Protein AF-A0A4V1ZBP7-F1 (afdb_monomer_lite)

Secondary structure (DSSP, 8-state):
--PPP------------------------PPP----GGGGGGG-BTTB-TTT-BHHHHHHTT---EEEEGGGGT-HHHHHHHHHHTT---TT---SEEEEEETTEEEEESSTT--BEEEEEE-TT--EEETTEEE-TTTSBHHHHHHH-TT-EEEE-TT-SEEEEE-SSSEEEEEE--TTS-SSS--HHHHHTSBP-EEEEE-STTTS--EE-GGGEEEEPPTT--TT----EEEEEEE----HHHHHTT---EEEEEEEEEEEE-TTS-EEEEEEE-TTS-EEEE-PPP-

Organism: NCBI:txid2492395

Radius of gyration: 26.28 Å; chains: 1; bounding box: 56×79×76 Å

pLDDT: mean 75.71, std 18.94, range [28.73, 97.38]

Structure (mmCIF, N/CA/C/O backbone):
data_AF-A0A4V1ZBP7-F1
#
_entry.id   AF-A0A4V1ZBP7-F1
#
loop_
_atom_site.group_PDB
_atom_site.id
_atom_site.type_symbol
_atom_site.label_atom_id
_atom_site.label_alt_id
_atom_site.label_comp_id
_atom_site.label_asym_id
_atom_site.label_entity_id
_atom_site.label_seq_id
_atom_site.pdbx_PDB_ins_code
_atom_site.Cartn_x
_atom_site.Cartn_y
_atom_site.Cartn_z
_atom_site.occupancy
_atom_site.B_iso_or_equiv
_atom_site.auth_seq_id
_atom_site.auth_comp_id
_atom_site.auth_asym_id
_atom_site.auth_atom_id
_atom_site.pdbx_PDB_model_num
ATOM 1 N N . MET A 1 1 ? 36.957 65.269 -46.804 1.00 43.03 1 MET A N 1
ATOM 2 C CA . MET A 1 1 ? 36.200 64.526 -45.775 1.00 43.03 1 MET A CA 1
ATOM 3 C C . MET A 1 1 ? 35.585 63.287 -46.426 1.00 43.03 1 MET A C 1
ATOM 5 O O . MET A 1 1 ? 34.600 63.399 -47.139 1.00 43.03 1 MET A O 1
ATOM 9 N N . LYS A 1 2 ? 36.243 62.128 -46.302 1.00 36.34 2 LYS A N 1
ATOM 10 C CA . LYS A 1 2 ? 35.753 60.819 -46.769 1.00 36.34 2 LYS A CA 1
ATOM 11 C C . LYS A 1 2 ? 36.227 59.783 -45.753 1.00 36.34 2 LYS A C 1
ATOM 13 O O . LYS A 1 2 ? 37.402 59.435 -45.733 1.00 36.34 2 LYS A O 1
ATOM 18 N N . ILE A 1 3 ? 35.322 59.372 -44.874 1.00 39.41 3 ILE A N 1
ATOM 19 C CA . ILE A 1 3 ? 35.550 58.327 -43.875 1.00 39.41 3 ILE A CA 1
ATOM 20 C C . ILE A 1 3 ? 35.297 56.993 -44.584 1.00 39.41 3 ILE A C 1
ATOM 22 O O . ILE A 1 3 ? 34.210 56.773 -45.113 1.00 39.41 3 ILE A O 1
ATOM 26 N N . ARG A 1 4 ? 36.314 56.129 -44.656 1.00 33.91 4 ARG A N 1
ATOM 27 C CA . ARG A 1 4 ? 36.158 54.727 -45.071 1.00 33.91 4 ARG A CA 1
ATOM 28 C C . ARG A 1 4 ? 35.834 53.891 -43.825 1.00 33.91 4 ARG A C 1
ATOM 30 O O . ARG A 1 4 ? 36.530 54.067 -42.827 1.00 33.91 4 ARG A O 1
ATOM 37 N N . PRO A 1 5 ? 34.848 52.980 -43.858 1.00 43.06 5 PRO A N 1
ATOM 38 C CA . PRO A 1 5 ? 34.630 52.053 -42.760 1.00 43.06 5 PRO A CA 1
ATOM 39 C C . PRO A 1 5 ? 35.675 50.933 -42.830 1.00 43.06 5 PRO A C 1
ATOM 41 O O . PRO A 1 5 ? 35.841 50.283 -43.863 1.00 43.06 5 PRO A O 1
ATOM 44 N N . GLN A 1 6 ? 36.395 50.718 -41.731 1.00 37.66 6 GLN A N 1
ATOM 45 C CA . GLN A 1 6 ? 37.174 49.503 -41.517 1.00 37.66 6 GLN A CA 1
ATOM 46 C C . GLN A 1 6 ? 36.191 48.370 -41.212 1.00 37.66 6 GLN A C 1
ATOM 48 O O . GLN A 1 6 ? 35.524 48.375 -40.181 1.00 37.66 6 GLN A O 1
ATOM 53 N N . ILE A 1 7 ? 36.076 47.417 -42.136 1.00 42.94 7 ILE A N 1
ATOM 54 C CA . ILE A 1 7 ? 35.360 46.166 -41.903 1.00 42.94 7 ILE A CA 1
ATOM 55 C C . ILE A 1 7 ? 36.248 45.311 -40.998 1.00 42.94 7 ILE A C 1
ATOM 57 O O . ILE A 1 7 ? 37.298 44.816 -41.405 1.00 42.94 7 ILE A O 1
ATOM 61 N N . LEU A 1 8 ? 35.815 45.192 -39.748 1.00 37.34 8 LEU A N 1
ATOM 62 C CA . LEU A 1 8 ? 36.369 44.321 -38.726 1.00 37.34 8 LEU A CA 1
ATOM 63 C C . LEU A 1 8 ? 35.981 42.872 -39.077 1.00 37.34 8 LEU A C 1
ATOM 65 O O . LEU A 1 8 ? 34.900 42.411 -38.720 1.00 37.34 8 LEU A O 1
ATOM 69 N N . ILE A 1 9 ? 36.831 42.148 -39.808 1.00 38.50 9 ILE A N 1
ATOM 70 C CA . ILE A 1 9 ? 36.688 40.691 -39.945 1.00 38.50 9 ILE A CA 1
ATOM 71 C C . ILE A 1 9 ? 37.361 40.069 -38.722 1.00 38.50 9 ILE A C 1
ATOM 73 O O . ILE A 1 9 ? 38.513 39.647 -38.764 1.00 38.50 9 ILE A O 1
ATOM 77 N N . LEU A 1 10 ? 36.644 40.068 -37.598 1.00 35.78 10 LEU A N 1
ATOM 78 C CA . LEU A 1 10 ? 36.980 39.213 -36.469 1.00 35.78 10 LEU A CA 1
ATOM 79 C C . LEU A 1 10 ? 36.493 37.812 -36.841 1.00 35.78 10 LEU A C 1
ATOM 81 O O . LEU A 1 10 ? 35.315 37.483 -36.707 1.00 35.78 10 LEU A O 1
ATOM 85 N N . SER A 1 11 ? 37.394 37.010 -37.398 1.00 40.09 11 SER A N 1
ATOM 86 C CA . SER A 1 11 ? 37.191 35.588 -37.642 1.00 40.09 11 SER A CA 1
ATOM 87 C C . SER A 1 11 ? 36.974 34.879 -36.306 1.00 40.09 11 SER A C 1
ATOM 89 O O . SER A 1 11 ? 37.913 34.421 -35.657 1.00 40.09 11 SER A O 1
ATOM 91 N N . LEU A 1 12 ? 35.709 34.825 -35.888 1.00 39.06 12 LEU A N 1
ATOM 92 C CA . LEU A 1 12 ? 35.223 33.978 -34.814 1.00 39.06 12 LEU A CA 1
ATOM 93 C C . LEU A 1 12 ? 35.302 32.533 -35.319 1.00 39.06 12 LEU A C 1
ATOM 95 O O . LEU A 1 12 ? 34.350 31.993 -35.878 1.00 39.06 12 LEU A O 1
ATOM 99 N N . PHE A 1 13 ? 36.475 31.919 -35.165 1.00 39.97 13 PHE A N 1
ATOM 100 C CA . PHE A 1 13 ? 36.605 30.469 -35.175 1.00 39.97 13 PHE A CA 1
ATOM 101 C C . PHE A 1 13 ? 35.770 29.949 -34.004 1.00 39.97 13 PHE A C 1
ATOM 103 O O . PHE A 1 13 ? 36.240 29.844 -32.873 1.00 39.97 13 PHE A O 1
ATOM 110 N N . ILE A 1 14 ? 34.499 29.649 -34.273 1.00 43.97 14 ILE A N 1
ATOM 111 C CA . ILE A 1 14 ? 33.726 28.745 -33.436 1.00 43.97 14 ILE A CA 1
ATOM 112 C C . ILE A 1 14 ? 34.415 27.397 -33.608 1.00 43.97 14 ILE A C 1
ATOM 114 O O . ILE A 1 14 ? 34.150 26.645 -34.545 1.00 43.97 14 ILE A O 1
ATOM 118 N N . VAL A 1 15 ? 35.358 27.121 -32.712 1.00 38.91 15 VAL A N 1
ATOM 119 C CA . VAL A 1 15 ? 35.776 25.765 -32.400 1.00 38.91 15 VAL A CA 1
ATOM 120 C C . VAL A 1 15 ? 34.520 25.096 -31.847 1.00 38.91 15 VAL A C 1
ATOM 122 O O . VAL A 1 15 ? 34.256 25.107 -30.650 1.00 38.91 15 VAL A O 1
ATOM 125 N N . LEU A 1 16 ? 33.705 24.545 -32.750 1.00 37.56 16 LEU A N 1
ATOM 126 C CA . LEU A 1 16 ? 32.834 23.413 -32.471 1.00 37.56 16 LEU A CA 1
ATOM 127 C C . LEU A 1 16 ? 33.779 22.247 -32.170 1.00 37.56 16 LEU A C 1
ATOM 129 O O . LEU A 1 16 ? 33.960 21.336 -32.974 1.00 37.56 16 LEU A O 1
ATOM 133 N N . SER A 1 17 ? 34.452 22.317 -31.019 1.00 37.19 17 SER A N 1
ATOM 134 C CA . SER A 1 17 ? 35.010 21.143 -30.388 1.00 37.19 17 SER A CA 1
ATOM 135 C C . SER A 1 17 ? 33.806 20.267 -30.113 1.00 37.19 17 SER A C 1
ATOM 137 O O . SER A 1 17 ? 32.991 20.512 -29.228 1.00 37.19 17 SER A O 1
ATOM 139 N N . SER A 1 18 ? 33.667 19.272 -30.976 1.00 37.16 18 SER A N 1
ATOM 140 C CA . SER A 1 18 ? 32.956 18.043 -30.722 1.00 37.16 18 SER A CA 1
ATOM 141 C C . SER A 1 18 ? 33.268 17.598 -29.295 1.00 37.16 18 SER A C 1
ATOM 143 O O . SER A 1 18 ? 34.275 16.931 -29.052 1.00 37.16 18 SER A O 1
ATOM 145 N N . LEU A 1 19 ? 32.409 17.980 -28.350 1.00 38.16 19 LEU A N 1
ATOM 146 C CA . LEU A 1 19 ? 32.237 17.281 -27.091 1.00 38.16 19 LEU A CA 1
ATOM 147 C C . LEU A 1 19 ? 31.702 15.909 -27.485 1.00 38.16 19 LEU A C 1
ATOM 149 O O . LEU A 1 19 ? 30.499 15.660 -27.486 1.00 38.16 19 LEU A O 1
ATOM 153 N N . LYS A 1 20 ? 32.614 15.026 -27.905 1.00 38.56 20 LYS A N 1
ATOM 154 C CA . LYS A 1 20 ? 32.395 13.595 -27.798 1.00 38.56 20 LYS A CA 1
ATOM 155 C C . LYS A 1 20 ? 32.188 13.378 -26.312 1.00 38.56 20 LYS A C 1
ATOM 157 O O . LYS A 1 20 ? 33.143 13.392 -25.544 1.00 38.56 20 LYS A O 1
ATOM 162 N N . THR A 1 21 ? 30.926 13.302 -25.912 1.00 43.44 21 THR A N 1
ATOM 163 C CA . THR A 1 21 ? 30.532 12.771 -24.619 1.00 43.44 21 THR A CA 1
ATOM 164 C C . THR A 1 21 ? 31.075 11.354 -24.636 1.00 43.44 21 THR A C 1
ATOM 166 O O . THR A 1 21 ? 30.545 10.484 -25.325 1.00 43.44 21 THR A O 1
ATOM 169 N N . GLU A 1 22 ? 32.243 11.164 -24.032 1.00 43.88 22 GLU A N 1
ATOM 170 C CA . GLU A 1 22 ? 32.806 9.844 -23.828 1.00 43.88 22 GLU A CA 1
ATOM 171 C C . GLU A 1 22 ? 31.774 9.127 -22.967 1.00 43.88 22 GLU A C 1
ATOM 173 O O . GLU A 1 22 ? 31.530 9.520 -21.826 1.00 43.88 22 GLU A O 1
ATOM 178 N N . ALA A 1 23 ? 31.023 8.216 -23.590 1.00 47.91 23 ALA A N 1
ATOM 179 C CA . ALA A 1 23 ? 29.908 7.570 -22.933 1.00 47.91 23 ALA A CA 1
ATOM 180 C C . ALA A 1 23 ? 30.466 6.872 -21.695 1.00 47.91 23 ALA A C 1
ATOM 182 O O . ALA A 1 23 ? 31.331 5.998 -21.801 1.00 47.91 23 ALA A O 1
ATOM 183 N N . GLN A 1 24 ? 30.048 7.350 -20.525 1.00 55.16 24 GLN A N 1
ATOM 184 C CA . GLN A 1 24 ? 30.535 6.846 -19.259 1.00 55.16 24 GLN A CA 1
ATOM 185 C C . GLN A 1 24 ? 30.142 5.374 -19.181 1.00 55.16 24 GLN A C 1
ATOM 187 O O . GLN A 1 24 ? 28.963 5.045 -19.118 1.00 55.16 24 GLN A O 1
ATOM 192 N N . ARG A 1 25 ? 31.132 4.485 -19.254 1.00 53.81 25 ARG A N 1
ATOM 193 C CA . ARG A 1 25 ? 30.891 3.046 -19.192 1.00 53.81 25 ARG A CA 1
ATOM 194 C C . ARG A 1 25 ? 30.612 2.652 -17.752 1.00 53.81 25 ARG A C 1
ATOM 196 O O . ARG A 1 25 ? 31.459 2.855 -16.880 1.00 53.81 25 ARG A O 1
ATOM 203 N N . PHE A 1 26 ? 29.447 2.066 -17.507 1.00 57.97 26 PHE A N 1
ATOM 204 C CA . PHE A 1 26 ? 29.082 1.537 -16.197 1.00 57.97 26 PHE A CA 1
ATOM 205 C C . PHE A 1 26 ? 29.383 0.033 -16.164 1.00 57.97 26 PHE A C 1
ATOM 207 O O . PHE A 1 26 ? 28.719 -0.730 -16.868 1.00 57.97 26 PHE A O 1
ATOM 214 N N . PRO A 1 27 ? 30.372 -0.442 -15.380 1.00 56.34 27 PRO A N 1
ATOM 215 C CA . PRO A 1 27 ? 30.616 -1.874 -15.256 1.00 56.34 27 PRO A CA 1
ATOM 216 C C . PRO A 1 27 ? 29.390 -2.551 -14.624 1.00 56.34 27 PRO A C 1
ATOM 218 O O . PRO A 1 27 ? 29.100 -2.364 -13.443 1.00 56.34 27 PRO A O 1
ATOM 221 N N . PHE A 1 28 ? 28.665 -3.329 -15.430 1.00 53.97 28 PHE A N 1
ATOM 222 C CA . PHE A 1 28 ? 27.432 -4.011 -15.044 1.00 53.97 28 PHE A CA 1
ATOM 223 C C . PHE A 1 28 ? 27.702 -5.460 -14.627 1.00 53.97 28 PHE A C 1
ATOM 225 O O . PHE A 1 28 ? 28.391 -6.209 -15.323 1.00 53.97 28 PHE A O 1
ATOM 232 N N . LYS A 1 29 ? 27.110 -5.874 -13.504 1.00 59.19 29 LYS A N 1
ATOM 233 C CA . LYS A 1 29 ? 26.911 -7.284 -13.157 1.00 59.19 29 LYS A CA 1
ATOM 234 C C . LYS A 1 29 ? 25.449 -7.460 -12.745 1.00 59.19 29 LYS A C 1
ATOM 236 O O . LYS A 1 29 ? 25.062 -6.847 -11.749 1.00 59.19 29 LYS A O 1
ATOM 241 N N . PRO A 1 30 ? 24.650 -8.255 -13.476 1.00 50.88 30 PRO A N 1
ATOM 242 C CA . PRO A 1 30 ? 23.274 -8.519 -13.084 1.00 50.88 30 PRO A CA 1
ATOM 243 C C . PRO A 1 30 ? 23.271 -9.182 -11.705 1.00 50.88 30 PRO A C 1
ATOM 245 O O . PRO A 1 30 ? 24.042 -10.109 -11.452 1.00 50.88 30 PRO A O 1
ATOM 248 N N . LYS A 1 31 ? 22.440 -8.669 -10.796 1.00 54.81 31 LYS A N 1
ATOM 249 C CA . LYS A 1 31 ? 22.128 -9.356 -9.545 1.00 54.81 31 LYS A CA 1
ATOM 250 C C . LYS A 1 31 ? 20.853 -10.159 -9.753 1.00 54.81 31 LYS A C 1
ATOM 252 O O . LYS A 1 31 ? 19.808 -9.573 -10.022 1.00 54.81 31 LYS A O 1
ATOM 257 N N . ASP A 1 32 ? 20.941 -11.469 -9.569 1.00 47.66 32 ASP A N 1
ATOM 258 C CA . ASP A 1 32 ? 19.761 -12.316 -9.459 1.00 47.66 32 ASP A CA 1
ATOM 259 C C . ASP A 1 32 ? 19.195 -12.223 -8.035 1.00 47.66 32 ASP A C 1
ATOM 261 O O . ASP A 1 32 ? 19.893 -12.458 -7.050 1.00 47.66 32 ASP A O 1
ATOM 265 N N . SER A 1 33 ? 17.907 -11.888 -7.950 1.00 54.28 33 SER A N 1
ATOM 266 C CA . SER A 1 33 ? 17.064 -11.854 -6.747 1.00 54.28 33 SER A CA 1
ATOM 267 C C . SER A 1 33 ? 17.509 -10.918 -5.610 1.00 54.28 33 SER A C 1
ATOM 269 O O . SER A 1 33 ? 18.406 -11.207 -4.821 1.00 54.28 33 SER A O 1
ATOM 271 N N . LEU A 1 34 ? 16.779 -9.814 -5.467 1.00 53.94 34 LEU A N 1
ATOM 272 C CA . LEU A 1 34 ? 16.768 -9.014 -4.236 1.00 53.94 34 LEU A CA 1
ATOM 273 C C . LEU A 1 34 ? 15.351 -8.852 -3.659 1.00 53.94 34 LEU A C 1
ATOM 275 O O . LEU A 1 34 ? 15.179 -8.633 -2.461 1.00 53.94 34 LEU A O 1
ATOM 279 N N . TYR A 1 35 ? 14.314 -9.073 -4.476 1.00 57.88 35 TYR A N 1
ATOM 280 C CA . TYR A 1 35 ? 12.939 -8.897 -4.032 1.00 57.88 35 TYR A CA 1
ATOM 281 C C . TYR A 1 35 ? 12.430 -10.089 -3.209 1.00 57.88 35 TYR A C 1
ATOM 283 O O . TYR A 1 35 ? 12.065 -11.138 -3.741 1.00 57.88 35 TYR A O 1
ATOM 291 N N . ASN A 1 36 ? 12.354 -9.907 -1.891 1.00 60.56 36 ASN A N 1
ATOM 292 C CA . ASN A 1 36 ? 11.700 -10.847 -0.989 1.00 60.56 36 ASN A CA 1
ATOM 293 C C . ASN A 1 36 ? 10.191 -10.551 -0.909 1.00 60.56 36 ASN A C 1
ATOM 295 O O . ASN A 1 36 ? 9.775 -9.717 -0.115 1.00 60.56 36 ASN A O 1
ATOM 299 N N . SER A 1 37 ? 9.358 -11.258 -1.678 1.00 62.28 37 SER A N 1
ATOM 300 C CA . SER A 1 37 ? 7.891 -11.095 -1.673 1.00 62.28 37 SER A CA 1
ATOM 301 C C . SER A 1 37 ? 7.166 -11.821 -0.526 1.00 62.28 37 SER A C 1
ATOM 303 O O . SER A 1 37 ? 5.938 -11.748 -0.424 1.00 62.28 37 SER A O 1
ATOM 305 N N . SER A 1 38 ? 7.894 -12.526 0.350 1.00 66.06 38 SER A N 1
ATOM 306 C CA . SER A 1 38 ? 7.308 -13.416 1.370 1.00 66.06 38 SER A CA 1
ATOM 307 C C . SER A 1 38 ? 6.419 -12.706 2.397 1.00 66.06 38 SER A C 1
ATOM 309 O O . SER A 1 38 ? 5.614 -13.352 3.065 1.00 66.06 38 SER A O 1
ATOM 311 N N . TYR A 1 39 ? 6.519 -11.380 2.509 1.00 67.12 39 TYR A N 1
ATOM 312 C CA . TYR A 1 39 ? 5.709 -10.577 3.422 1.00 67.12 39 TYR A CA 1
ATOM 313 C C . TYR A 1 39 ? 4.308 -10.244 2.870 1.00 67.12 39 TYR A C 1
ATOM 315 O O . TYR A 1 39 ? 3.412 -9.909 3.649 1.00 67.12 39 TYR A O 1
ATOM 323 N N . LEU A 1 40 ? 4.083 -10.353 1.552 1.00 63.72 40 LEU A N 1
ATOM 324 C CA . LEU A 1 40 ? 2.825 -9.959 0.897 1.00 63.72 40 LEU A CA 1
ATOM 325 C C . LEU A 1 40 ? 1.590 -10.761 1.319 1.00 63.72 40 LEU A C 1
ATOM 327 O O . LEU A 1 40 ? 0.538 -10.139 1.503 1.00 63.72 40 LEU A O 1
ATOM 331 N N . PRO A 1 41 ? 1.663 -12.092 1.538 1.00 63.25 41 PRO A N 1
ATOM 332 C CA . PRO A 1 41 ? 0.535 -12.831 2.101 1.00 63.25 41 PRO A CA 1
ATOM 333 C C . PRO A 1 41 ? 0.058 -12.233 3.433 1.00 63.25 41 PRO A C 1
ATOM 335 O O . PRO A 1 41 ? -1.134 -12.237 3.726 1.00 63.25 41 PRO A O 1
ATOM 338 N N . GLY A 1 42 ? 0.969 -11.634 4.210 1.00 65.31 42 GLY A N 1
ATOM 339 C CA . GLY A 1 42 ? 0.645 -10.929 5.447 1.00 65.31 42 GLY A CA 1
ATOM 340 C C . GLY A 1 42 ? -0.023 -9.560 5.256 1.00 65.31 42 GLY A C 1
ATOM 341 O O . GLY A 1 42 ? -0.532 -9.008 6.225 1.00 65.31 42 GLY A O 1
ATOM 342 N N . LEU A 1 43 ? -0.033 -8.978 4.058 1.00 76.38 43 LEU A N 1
ATOM 343 C CA . LEU A 1 43 ? -0.621 -7.655 3.782 1.00 76.38 43 LEU A CA 1
ATOM 344 C C . LEU A 1 43 ? -1.868 -7.724 2.895 1.00 76.38 43 LEU A C 1
ATOM 346 O O . LEU A 1 43 ? -2.380 -6.699 2.455 1.00 76.38 43 LEU A O 1
ATOM 350 N N . THR A 1 44 ? -2.353 -8.930 2.617 1.00 82.19 44 THR A N 1
ATOM 351 C CA . THR A 1 44 ? -3.464 -9.144 1.694 1.00 82.19 44 THR A CA 1
ATOM 352 C C . THR A 1 44 ? -4.815 -9.062 2.414 1.00 82.19 44 THR A C 1
ATOM 354 O O . THR A 1 44 ? -4.986 -9.654 3.480 1.00 82.19 44 THR A O 1
ATOM 357 N N . VAL A 1 45 ? -5.801 -8.394 1.803 1.00 86.38 45 VAL A N 1
ATOM 358 C CA . VAL A 1 45 ? -7.222 -8.420 2.216 1.00 86.38 45 VAL A CA 1
ATOM 359 C C . VAL A 1 45 ? -8.072 -8.781 1.009 1.00 86.38 45 VAL A C 1
ATOM 361 O O . VAL A 1 45 ? -7.948 -8.142 -0.026 1.00 86.38 45 VAL A O 1
ATOM 364 N N . ASP A 1 46 ? -8.920 -9.807 1.110 1.00 83.62 46 ASP A N 1
ATOM 365 C CA . ASP A 1 46 ? -9.769 -10.287 0.003 1.00 83.62 46 ASP A CA 1
ATOM 366 C C . ASP A 1 46 ? -9.005 -10.529 -1.316 1.00 83.62 46 ASP A C 1
ATOM 368 O O . ASP A 1 46 ? -9.496 -10.243 -2.407 1.00 83.62 46 ASP A O 1
ATOM 372 N N . LYS A 1 47 ? -7.784 -11.077 -1.211 1.00 83.44 47 LYS A N 1
ATOM 373 C CA . LYS A 1 47 ? -6.834 -11.297 -2.325 1.00 83.44 47 LYS A CA 1
ATOM 374 C C . LYS A 1 47 ? -6.244 -10.020 -2.943 1.00 83.44 47 LYS A C 1
ATOM 376 O O . LYS A 1 47 ? -5.490 -10.116 -3.904 1.00 83.44 47 LYS A O 1
ATOM 381 N N . ILE A 1 48 ? -6.533 -8.849 -2.382 1.00 89.00 48 ILE A N 1
ATOM 382 C CA . ILE A 1 48 ? -5.937 -7.573 -2.780 1.00 89.00 48 ILE A CA 1
ATOM 383 C C . ILE A 1 48 ? -4.623 -7.415 -2.030 1.00 89.00 48 ILE A C 1
ATOM 385 O O . ILE A 1 48 ? -4.613 -7.345 -0.800 1.00 89.00 48 ILE A O 1
ATOM 389 N N . ALA A 1 49 ? -3.529 -7.360 -2.778 1.00 87.12 49 ALA A N 1
ATOM 390 C CA . ALA A 1 49 ? -2.185 -7.165 -2.265 1.00 87.12 49 ALA A CA 1
ATOM 391 C C . ALA A 1 49 ? -1.721 -5.743 -2.622 1.00 87.12 49 ALA A C 1
ATOM 393 O O . ALA A 1 49 ? -1.425 -5.475 -3.791 1.00 87.12 49 ALA A O 1
ATOM 394 N N . PRO A 1 50 ? -1.647 -4.815 -1.648 1.00 83.50 50 PRO A N 1
ATOM 395 C CA . PRO A 1 50 ? -1.099 -3.486 -1.891 1.00 83.50 50 PRO A CA 1
ATOM 396 C C . PRO A 1 50 ? 0.319 -3.572 -2.472 1.00 83.50 50 PRO A C 1
ATOM 398 O O . PRO A 1 50 ? 1.095 -4.453 -2.100 1.00 83.50 50 PRO A O 1
ATOM 401 N N . GLY A 1 51 ? 0.659 -2.665 -3.384 1.00 80.31 51 GLY A N 1
ATOM 402 C CA . GLY A 1 51 ? 1.890 -2.649 -4.177 1.00 80.31 51 GLY A CA 1
ATOM 403 C C . GLY A 1 51 ? 1.821 -3.501 -5.449 1.00 80.31 51 GLY A C 1
ATOM 404 O O . GLY A 1 51 ? 2.596 -3.257 -6.370 1.00 80.31 51 GLY A O 1
ATOM 405 N N . PHE A 1 52 ? 0.874 -4.441 -5.524 1.00 83.94 52 PHE A N 1
ATOM 406 C CA . PHE A 1 52 ? 0.737 -5.380 -6.636 1.00 83.94 52 PHE 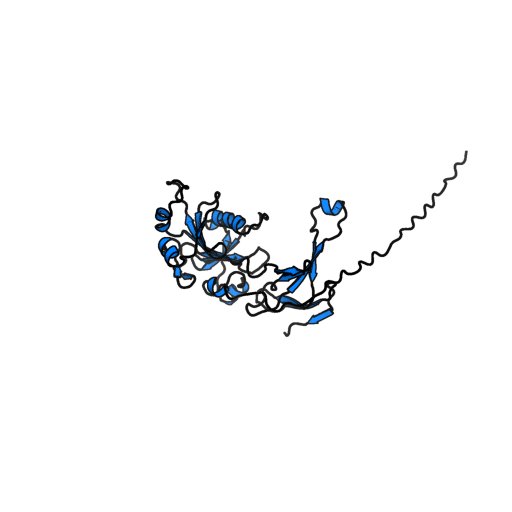A CA 1
ATOM 407 C C . PHE A 1 52 ? -0.578 -5.208 -7.397 1.00 83.94 52 PHE A C 1
ATOM 409 O O . PHE A 1 52 ? -0.559 -4.938 -8.593 1.00 83.94 52 PHE A O 1
ATOM 416 N N . THR A 1 53 ? -1.706 -5.349 -6.696 1.00 89.56 53 THR A N 1
ATOM 417 C CA . THR A 1 53 ? -3.037 -5.349 -7.309 1.00 89.56 53 THR A CA 1
ATOM 418 C C . THR A 1 53 ? -3.330 -4.017 -7.989 1.00 89.56 53 THR A C 1
ATOM 420 O O . THR A 1 53 ? -3.108 -2.955 -7.401 1.00 89.56 53 THR A O 1
ATOM 423 N N . THR A 1 54 ? -3.876 -4.068 -9.199 1.00 91.62 54 THR A N 1
ATOM 424 C CA . THR A 1 54 ? -4.261 -2.889 -9.981 1.00 91.62 54 THR A CA 1
ATOM 425 C C . THR A 1 54 ? -5.773 -2.661 -9.992 1.00 91.62 54 THR A C 1
ATOM 427 O O . THR A 1 54 ? -6.567 -3.529 -9.625 1.00 91.62 54 THR A O 1
ATOM 430 N N . LEU A 1 55 ? -6.218 -1.482 -10.436 1.00 92.31 55 LEU A N 1
ATOM 431 C CA . LEU A 1 55 ? -7.639 -1.257 -10.721 1.00 92.31 55 LEU A CA 1
ATOM 432 C C . LEU A 1 55 ? -8.158 -2.202 -11.813 1.00 92.31 55 LEU A C 1
ATOM 434 O O . LEU A 1 55 ? -9.307 -2.643 -11.722 1.00 92.31 55 LEU A O 1
ATOM 438 N N . ALA A 1 56 ? -7.342 -2.521 -12.822 1.00 93.31 56 ALA A N 1
ATOM 439 C CA . ALA A 1 56 ? -7.668 -3.515 -13.837 1.00 93.31 56 ALA A CA 1
ATOM 440 C C . ALA A 1 56 ? -7.938 -4.898 -13.222 1.00 93.31 56 ALA A C 1
ATOM 442 O O . ALA A 1 56 ? -8.969 -5.498 -13.532 1.00 93.31 56 ALA A O 1
ATOM 443 N N . ASP A 1 57 ? -7.108 -5.363 -12.283 1.00 94.06 57 ASP A N 1
ATOM 444 C CA . ASP A 1 57 ? -7.350 -6.623 -11.566 1.00 94.06 57 ASP A CA 1
ATOM 445 C C . ASP A 1 57 ? -8.694 -6.620 -10.842 1.00 94.06 57 ASP A C 1
ATOM 447 O O . ASP A 1 57 ? -9.455 -7.584 -10.920 1.00 94.06 57 ASP A O 1
ATOM 451 N N . LEU A 1 58 ? -9.016 -5.520 -10.154 1.00 94.44 58 LEU A N 1
ATOM 452 C CA . LEU A 1 58 ? -10.273 -5.401 -9.418 1.00 94.44 58 LEU A CA 1
ATOM 453 C C . LEU A 1 58 ? -11.482 -5.436 -10.360 1.00 94.44 58 LEU A C 1
ATOM 455 O O . LEU A 1 58 ? -12.463 -6.125 -10.079 1.00 94.44 58 LEU A O 1
ATOM 459 N N . LYS A 1 59 ? -11.412 -4.740 -11.501 1.00 94.31 59 LYS A N 1
ATOM 460 C CA . LYS A 1 59 ? -12.464 -4.786 -12.530 1.00 94.31 59 LYS A CA 1
ATOM 461 C C . LYS A 1 59 ? -12.621 -6.200 -13.092 1.00 94.31 59 LYS A C 1
ATOM 463 O O . LYS A 1 59 ? -13.743 -6.694 -13.174 1.00 94.31 59 LYS A O 1
ATOM 468 N N . ASN A 1 60 ? -11.511 -6.863 -13.413 1.00 94.31 60 ASN A N 1
ATOM 469 C CA . ASN A 1 60 ? -11.495 -8.230 -13.939 1.00 94.31 60 ASN A CA 1
ATOM 470 C C . ASN A 1 60 ? -12.038 -9.246 -12.922 1.00 94.31 60 ASN A C 1
ATOM 472 O O . ASN A 1 60 ? -12.698 -10.210 -13.302 1.00 94.31 60 ASN A O 1
ATOM 476 N N . ALA A 1 61 ? -11.822 -9.004 -11.628 1.00 93.75 61 ALA A N 1
ATOM 477 C CA . ALA A 1 61 ? -12.393 -9.787 -10.535 1.00 93.75 61 ALA A CA 1
ATOM 478 C C . ALA A 1 61 ? -13.874 -9.458 -10.240 1.00 93.75 61 ALA A C 1
ATOM 480 O O . ALA A 1 61 ? -14.472 -10.075 -9.359 1.00 93.75 61 ALA A O 1
ATOM 481 N N . GLY A 1 62 ? -14.482 -8.509 -10.962 1.00 94.00 62 GLY A N 1
ATOM 482 C CA . GLY A 1 62 ? -15.900 -8.163 -10.849 1.00 94.00 62 GLY A CA 1
ATOM 483 C C . GLY A 1 62 ? -16.239 -7.141 -9.760 1.00 94.00 62 GLY A C 1
ATOM 484 O O . GLY A 1 62 ? -17.418 -6.953 -9.448 1.00 94.00 62 GLY A O 1
ATOM 485 N N . TYR A 1 63 ? -15.249 -6.457 -9.176 1.00 94.31 63 TYR A N 1
ATOM 486 C CA . TYR A 1 63 ? -15.517 -5.394 -8.206 1.00 94.31 63 TYR A CA 1
ATOM 487 C C . TYR A 1 63 ? -16.169 -4.178 -8.877 1.00 94.31 63 TYR A C 1
ATOM 489 O O . TYR A 1 63 ? -15.734 -3.698 -9.926 1.00 94.31 63 TYR A O 1
ATOM 497 N N . LYS A 1 64 ? -17.191 -3.618 -8.219 1.00 94.00 64 LYS A N 1
ATOM 498 C CA . LYS A 1 64 ? -17.805 -2.344 -8.614 1.00 94.00 64 LYS A CA 1
ATOM 499 C C . LYS A 1 64 ? -17.052 -1.192 -7.958 1.00 94.00 64 LYS A C 1
ATOM 501 O O . LYS A 1 64 ? -17.221 -0.936 -6.769 1.00 94.00 64 LYS A O 1
ATOM 506 N N . LEU A 1 65 ? -16.233 -0.497 -8.739 1.00 93.44 65 LEU A N 1
ATOM 507 C CA . LEU A 1 65 ? -15.422 0.618 -8.256 1.00 93.44 65 LEU A CA 1
ATOM 508 C C . LEU A 1 65 ? -16.253 1.905 -8.190 1.00 93.44 65 LEU A C 1
ATOM 510 O O . LEU A 1 65 ? -16.682 2.423 -9.219 1.00 93.44 65 LEU A O 1
ATOM 514 N N . SER A 1 66 ? -16.445 2.445 -6.988 1.00 92.31 66 SER A N 1
ATOM 515 C CA . SER A 1 66 ? -17.097 3.745 -6.784 1.00 92.31 66 SER A CA 1
ATOM 516 C C . SER A 1 66 ? -16.072 4.762 -6.305 1.00 92.31 66 SER A C 1
ATOM 518 O O . SER A 1 66 ? -15.540 4.625 -5.205 1.00 92.31 66 SER A O 1
ATOM 520 N N . ARG A 1 67 ? -15.769 5.772 -7.128 1.00 89.25 67 ARG A N 1
ATOM 521 C CA . ARG A 1 67 ? -14.787 6.804 -6.771 1.00 89.25 67 ARG A CA 1
ATOM 522 C C . ARG A 1 67 ? -15.270 7.585 -5.548 1.00 89.25 67 ARG A C 1
ATOM 524 O O . ARG A 1 67 ? -16.428 7.987 -5.488 1.00 89.25 67 ARG A O 1
ATOM 531 N N . VAL A 1 68 ? -14.369 7.833 -4.608 1.00 84.69 68 VAL A N 1
ATOM 532 C CA . VAL A 1 68 ? -14.627 8.616 -3.396 1.00 84.69 68 VAL A CA 1
ATOM 533 C C . VAL A 1 68 ? -13.485 9.598 -3.176 1.00 84.69 68 VAL A C 1
ATOM 535 O O . VAL A 1 68 ? -12.330 9.268 -3.452 1.00 84.69 68 VAL A O 1
ATOM 538 N N . LYS A 1 69 ? -13.784 10.814 -2.709 1.00 78.12 69 LYS A N 1
ATOM 539 C CA . LYS A 1 69 ? -12.732 11.733 -2.269 1.00 78.12 69 LYS A CA 1
ATOM 540 C C . LYS A 1 69 ? -12.257 11.305 -0.896 1.00 78.12 69 LYS A C 1
ATOM 542 O O . LYS A 1 69 ? -13.061 11.011 -0.017 1.00 78.12 69 LYS A O 1
ATOM 547 N N . VAL A 1 70 ? -10.950 11.315 -0.694 1.00 71.69 70 VAL A N 1
ATOM 548 C CA . VAL A 1 70 ? -10.365 10.835 0.561 1.00 71.69 70 VAL A CA 1
ATOM 549 C C . VAL A 1 70 ? -10.797 11.692 1.758 1.00 71.69 70 VAL A C 1
ATOM 551 O O . VAL A 1 70 ? -11.110 11.155 2.820 1.00 71.69 70 VAL A O 1
ATOM 554 N N . ASN A 1 71 ? -10.939 13.005 1.558 1.00 68.06 71 ASN A N 1
ATOM 555 C CA . ASN A 1 71 ? -11.434 13.928 2.585 1.00 68.06 71 ASN A CA 1
ATOM 556 C C . ASN A 1 71 ? -12.888 13.651 3.003 1.00 68.06 71 ASN A C 1
ATOM 558 O O . ASN A 1 71 ? -13.241 13.890 4.156 1.00 68.06 71 ASN A O 1
ATOM 562 N N . ASP A 1 72 ? -13.709 13.092 2.110 1.00 65.50 72 ASP A N 1
ATOM 563 C CA . ASP A 1 72 ? -15.119 12.791 2.387 1.00 65.50 72 ASP A CA 1
ATOM 564 C C . ASP A 1 72 ? -15.274 11.545 3.280 1.00 65.50 72 ASP A C 1
ATOM 566 O O . ASP A 1 72 ? -16.356 11.269 3.793 1.00 65.50 72 ASP A O 1
ATOM 570 N N . LEU A 1 73 ? -14.189 10.798 3.525 1.00 65.94 73 LEU A N 1
ATOM 571 C CA . LEU A 1 73 ? -14.192 9.609 4.381 1.00 65.94 73 LEU A CA 1
ATOM 572 C C . LEU A 1 73 ? -14.203 9.940 5.886 1.00 65.94 73 LEU A C 1
ATOM 574 O O . LEU A 1 73 ? -14.068 9.027 6.695 1.00 65.94 73 LEU A O 1
ATOM 578 N N . ASN A 1 74 ? -14.344 11.216 6.282 1.00 59.22 74 ASN A N 1
ATOM 579 C CA . ASN A 1 74 ? -14.279 11.690 7.680 1.00 59.22 74 ASN A CA 1
ATOM 580 C C . ASN A 1 74 ? -12.990 11.278 8.427 1.00 59.22 74 ASN A C 1
ATOM 582 O O . ASN A 1 74 ? -12.938 11.243 9.657 1.00 59.22 74 ASN A O 1
ATOM 586 N N . MET A 1 75 ? -11.924 10.991 7.676 1.00 59.75 75 MET A N 1
ATOM 587 C CA . MET A 1 75 ? -10.613 10.588 8.192 1.00 59.75 75 MET A CA 1
ATOM 588 C C . MET A 1 75 ? -9.462 11.302 7.477 1.00 59.75 75 MET A C 1
ATOM 590 O O . MET A 1 75 ? -8.362 10.764 7.420 1.00 59.75 75 MET A O 1
ATOM 594 N N . GLY A 1 76 ? -9.693 12.505 6.937 1.00 55.28 76 GLY A N 1
ATOM 595 C CA . GLY A 1 76 ? -8.663 13.279 6.224 1.00 55.28 76 GLY A CA 1
ATOM 596 C C . GLY A 1 76 ? -7.366 13.477 7.027 1.00 55.28 76 GLY A C 1
ATOM 597 O O . GLY A 1 76 ? -6.285 13.529 6.448 1.00 55.28 76 GLY A O 1
ATOM 598 N N . ASP A 1 77 ? -7.449 13.468 8.362 1.00 56.94 77 ASP A N 1
ATOM 599 C CA . ASP A 1 77 ? -6.286 13.559 9.256 1.00 56.94 77 ASP A CA 1
ATOM 600 C C . ASP A 1 77 ? -5.439 12.270 9.316 1.00 56.94 77 ASP A C 1
ATOM 602 O O . ASP A 1 77 ? -4.292 12.313 9.743 1.00 56.94 77 ASP A O 1
ATOM 606 N N . ILE A 1 78 ? -5.954 11.108 8.890 1.00 59.41 78 ILE A N 1
ATOM 607 C CA . ILE A 1 78 ? -5.136 9.886 8.772 1.00 59.41 78 ILE A CA 1
ATOM 608 C C . ILE A 1 78 ? -4.139 10.004 7.615 1.00 59.41 78 ILE A C 1
ATOM 610 O O . ILE A 1 78 ? -3.024 9.483 7.680 1.00 59.41 78 ILE A O 1
ATOM 614 N N . ASP A 1 79 ? -4.491 10.721 6.551 1.00 53.34 79 ASP A N 1
ATOM 615 C CA . ASP A 1 79 ? -3.580 10.902 5.422 1.00 53.34 79 ASP A CA 1
ATOM 616 C C . ASP A 1 79 ? -2.444 11.885 5.728 1.00 53.34 79 ASP A C 1
ATOM 618 O O . ASP A 1 79 ? -1.340 11.698 5.214 1.00 53.34 79 ASP A O 1
ATOM 622 N N . SER A 1 80 ? -2.644 12.842 6.643 1.00 48.00 80 SER A N 1
ATOM 623 C CA . SER A 1 80 ? -1.563 13.723 7.112 1.00 48.00 80 SER A CA 1
ATOM 624 C C . SER A 1 80 ? -0.531 12.993 7.990 1.00 48.00 80 SER A C 1
ATOM 626 O O . SER A 1 80 ? 0.653 13.317 7.922 1.00 48.00 80 SER A O 1
ATOM 628 N N . ILE A 1 81 ? -0.934 11.948 8.732 1.00 49.59 81 ILE A N 1
ATOM 629 C CA . ILE A 1 81 ? -0.030 11.041 9.478 1.00 49.59 81 ILE A CA 1
ATOM 630 C C . ILE A 1 81 ? 0.914 10.289 8.530 1.00 49.59 81 ILE A C 1
ATOM 632 O O . ILE A 1 81 ? 2.090 10.076 8.826 1.00 49.59 81 ILE A O 1
ATOM 636 N N . ASN A 1 82 ? 0.403 9.873 7.372 1.00 49.00 82 ASN A N 1
ATOM 637 C CA . ASN A 1 82 ? 1.159 9.049 6.433 1.00 49.00 82 ASN A CA 1
ATOM 638 C C . ASN A 1 82 ? 2.239 9.829 5.678 1.00 49.00 82 ASN A C 1
ATOM 640 O O . ASN A 1 82 ? 3.269 9.246 5.348 1.00 49.00 82 ASN A O 1
ATOM 644 N N . ALA A 1 83 ? 2.059 11.138 5.474 1.00 44.50 83 ALA A N 1
ATOM 645 C CA . ALA A 1 83 ? 3.121 12.004 4.956 1.00 44.50 83 ALA A CA 1
ATOM 646 C C . ALA A 1 83 ? 4.364 12.000 5.873 1.00 44.50 83 ALA A C 1
ATOM 648 O O . ALA A 1 83 ? 5.486 12.162 5.400 1.00 44.50 83 ALA A O 1
ATOM 649 N N . THR A 1 84 ? 4.175 11.764 7.178 1.00 38.00 84 THR A N 1
ATOM 650 C CA . THR A 1 84 ? 5.257 11.693 8.172 1.00 38.00 84 THR A CA 1
ATOM 651 C C . THR A 1 84 ? 5.877 10.293 8.277 1.00 38.00 84 THR A C 1
ATOM 653 O O . THR A 1 84 ? 7.097 10.183 8.374 1.00 38.00 84 THR A O 1
ATOM 656 N N . LEU A 1 85 ? 5.080 9.218 8.180 1.00 39.47 85 LEU A N 1
ATOM 657 C CA . LEU A 1 85 ? 5.580 7.826 8.151 1.00 39.47 85 LEU A CA 1
ATOM 658 C C . LEU A 1 85 ? 6.414 7.502 6.894 1.00 39.47 85 LEU A C 1
ATOM 660 O O . LEU A 1 85 ? 7.224 6.577 6.902 1.00 39.47 85 LEU A O 1
ATOM 664 N N . GLN A 1 86 ? 6.238 8.264 5.812 1.00 43.03 86 GLN A N 1
ATOM 665 C CA . GLN A 1 86 ? 6.955 8.066 4.547 1.00 43.03 86 GLN A CA 1
ATOM 666 C C . GLN A 1 86 ? 8.302 8.800 4.466 1.00 43.03 86 GLN A C 1
ATOM 668 O O . GLN A 1 86 ? 8.986 8.679 3.454 1.00 43.03 86 GLN A O 1
ATOM 673 N N . GLY A 1 87 ? 8.713 9.556 5.497 1.00 32.53 87 GLY A N 1
ATOM 674 C CA . GLY A 1 87 ? 9.978 10.309 5.477 1.00 32.53 87 GLY A CA 1
ATOM 675 C C . GLY A 1 87 ? 10.098 11.300 4.308 1.00 32.53 87 GLY A C 1
ATOM 676 O O . GLY A 1 87 ? 11.186 11.784 4.007 1.00 32.53 87 GLY A O 1
ATOM 677 N N . SER A 1 88 ? 8.992 11.592 3.622 1.00 35.97 88 SER A N 1
ATOM 678 C CA . SER A 1 88 ? 8.980 12.388 2.410 1.00 35.97 88 SER A CA 1
ATOM 679 C C . SER A 1 88 ? 8.741 13.849 2.771 1.00 35.97 88 SER A C 1
ATOM 681 O O . SER A 1 88 ? 7.615 14.269 3.027 1.00 35.97 88 SER A O 1
ATOM 683 N N . SER A 1 89 ? 9.797 14.651 2.681 1.00 28.73 89 SER A N 1
ATOM 684 C CA . SER A 1 89 ? 9.725 16.109 2.509 1.00 28.73 89 SER A CA 1
ATOM 685 C C . SER A 1 89 ? 8.979 16.533 1.227 1.00 28.73 89 SER A C 1
ATOM 687 O O . SER A 1 89 ? 8.765 17.720 0.995 1.00 28.73 89 SER A O 1
ATOM 689 N N . TRP A 1 90 ? 8.511 15.575 0.421 1.00 29.64 90 TRP A N 1
ATOM 690 C CA . TRP A 1 90 ? 7.562 15.769 -0.670 1.00 29.64 90 TRP A CA 1
ATOM 691 C C . TRP A 1 90 ? 6.124 15.827 -0.143 1.00 29.64 90 TRP A C 1
ATOM 693 O O . TRP A 1 90 ? 5.301 14.946 -0.384 1.00 29.64 90 TRP A O 1
ATOM 703 N N . GLY A 1 91 ? 5.804 16.899 0.580 1.00 31.47 91 GLY A N 1
ATOM 704 C CA . GLY A 1 91 ? 4.414 17.289 0.778 1.00 31.47 91 GLY A CA 1
ATOM 705 C C . GLY A 1 91 ? 3.785 17.615 -0.578 1.00 31.47 91 GLY A C 1
ATOM 706 O O . GLY A 1 91 ? 4.195 18.584 -1.205 1.00 31.47 91 GLY A O 1
ATOM 707 N N . SER A 1 92 ? 2.847 16.798 -1.072 1.00 34.47 92 SER A N 1
ATOM 708 C CA . SER A 1 92 ? 1.766 17.237 -1.990 1.00 34.47 92 SER A CA 1
ATOM 709 C C . SER A 1 92 ? 0.913 16.112 -2.577 1.00 34.47 92 SER A C 1
ATOM 711 O O . SER A 1 92 ? -0.240 16.381 -2.895 1.00 34.47 92 SER A O 1
ATOM 713 N N . ASN A 1 93 ? 1.371 14.862 -2.671 1.00 41.84 93 ASN A N 1
ATOM 714 C CA . ASN A 1 93 ? 0.538 13.801 -3.262 1.00 41.84 93 ASN A CA 1
ATOM 715 C C . ASN A 1 93 ? -0.326 13.093 -2.212 1.00 41.84 93 ASN A C 1
ATOM 717 O O . ASN A 1 93 ? -0.337 11.867 -2.108 1.00 41.84 93 ASN A O 1
ATOM 721 N N . VAL A 1 94 ? -1.078 13.873 -1.427 1.00 50.34 94 VAL A N 1
ATOM 722 C CA . VAL A 1 94 ? -2.266 13.326 -0.767 1.00 50.34 94 VAL A CA 1
ATOM 723 C C . VAL A 1 94 ? -3.187 12.902 -1.900 1.00 50.34 94 VAL A C 1
ATOM 725 O O . VAL A 1 94 ? -3.692 13.747 -2.638 1.00 50.34 94 VAL A O 1
ATOM 728 N N . LEU A 1 95 ? -3.344 11.594 -2.083 1.00 61.16 95 LEU A N 1
ATOM 729 C CA . LEU A 1 95 ? -4.264 11.046 -3.069 1.00 61.16 95 LEU A CA 1
ATOM 730 C C . LEU A 1 95 ? -5.617 11.700 -2.843 1.00 61.16 95 LEU A C 1
ATOM 732 O O . LEU A 1 95 ? -6.236 11.543 -1.793 1.00 61.16 95 LEU A O 1
ATOM 736 N N . SER A 1 96 ? -6.061 12.480 -3.819 1.00 59.62 96 SER A N 1
ATOM 737 C CA . SER A 1 96 ? -7.316 13.212 -3.690 1.00 59.62 96 SER A CA 1
ATOM 738 C C . SER A 1 96 ? -8.515 12.257 -3.750 1.00 59.62 96 SER A C 1
ATOM 740 O O . SER A 1 96 ? -9.610 12.599 -3.294 1.00 59.62 96 SER A O 1
ATOM 742 N N . HIS A 1 97 ? -8.306 11.040 -4.268 1.00 71.19 97 HIS A N 1
ATOM 743 C CA . HIS A 1 97 ? -9.348 10.054 -4.509 1.00 71.19 97 HIS A CA 1
ATOM 744 C C . HIS A 1 97 ? -8.904 8.618 -4.192 1.00 71.19 97 HIS A C 1
ATOM 746 O O . HIS A 1 97 ? -7.733 8.262 -4.300 1.00 71.19 97 HIS A O 1
ATOM 752 N N . GLY A 1 98 ? -9.884 7.786 -3.855 1.00 87.06 98 GLY A N 1
ATOM 753 C CA . GLY A 1 98 ? -9.789 6.330 -3.818 1.00 87.06 98 GLY A CA 1
ATOM 754 C C . GLY A 1 98 ? -11.040 5.701 -4.430 1.00 87.06 98 GLY A C 1
ATOM 755 O O . GLY A 1 98 ? -11.886 6.400 -4.998 1.00 87.06 98 GLY A O 1
ATOM 756 N N . TYR A 1 99 ? -11.183 4.386 -4.286 1.00 90.19 99 TYR A N 1
ATOM 757 C CA . TYR A 1 99 ? -12.367 3.657 -4.739 1.00 90.19 99 TYR A CA 1
ATOM 758 C C . TYR A 1 99 ? -12.933 2.800 -3.621 1.00 90.19 99 TYR A C 1
ATOM 760 O O . TYR A 1 99 ? -12.242 1.948 -3.065 1.00 90.19 99 TYR A O 1
ATOM 768 N N . THR A 1 100 ? -14.214 2.988 -3.333 1.00 91.88 100 THR A N 1
ATOM 769 C CA . THR A 1 100 ? -14.986 2.030 -2.550 1.00 91.88 100 THR A CA 1
ATOM 770 C C . THR A 1 100 ? -15.258 0.816 -3.425 1.00 91.88 100 THR A C 1
ATOM 772 O O . THR A 1 100 ? -15.780 0.958 -4.533 1.00 91.88 100 THR A O 1
ATOM 775 N N . ILE A 1 101 ? -14.909 -0.367 -2.924 1.00 91.56 101 ILE A N 1
ATOM 776 C CA . ILE A 1 101 ? -15.089 -1.636 -3.652 1.00 91.56 101 ILE A CA 1
ATOM 777 C C . ILE A 1 101 ? -16.087 -2.575 -2.974 1.00 91.56 101 ILE A C 1
ATOM 779 O O . ILE A 1 101 ? -16.656 -3.453 -3.619 1.00 91.56 101 ILE A O 1
ATOM 783 N N . LYS A 1 102 ? -16.323 -2.366 -1.675 1.00 90.69 102 LYS A N 1
ATOM 784 C CA . LYS A 1 102 ? -17.374 -2.993 -0.868 1.00 90.69 102 LYS A CA 1
ATOM 785 C C . LYS A 1 102 ? -17.630 -2.141 0.388 1.00 90.69 102 LYS A C 1
ATOM 787 O O . LYS A 1 102 ? -16.834 -1.237 0.662 1.00 90.69 102 LYS A O 1
ATOM 792 N N . PRO A 1 103 ? -18.705 -2.393 1.159 1.00 90.62 103 PRO A N 1
ATOM 793 C CA . PRO A 1 103 ? -18.988 -1.635 2.375 1.00 90.62 103 PRO A CA 1
ATOM 794 C C . PRO A 1 103 ? -17.781 -1.566 3.322 1.00 90.62 103 PRO A C 1
ATOM 796 O O . PRO A 1 103 ? -17.147 -2.578 3.619 1.00 90.62 103 PRO A O 1
ATOM 799 N N . GLY A 1 104 ? -17.442 -0.345 3.739 1.00 89.94 104 GLY A N 1
ATOM 800 C CA . GLY A 1 104 ? -16.326 -0.057 4.639 1.00 89.94 104 GLY A CA 1
ATOM 801 C C . GLY A 1 104 ? -14.923 -0.324 4.081 1.00 89.94 104 GLY A C 1
ATOM 802 O O . GLY A 1 104 ? -13.973 -0.240 4.846 1.00 89.94 104 GLY A O 1
ATOM 803 N N . MET A 1 105 ? -14.744 -0.633 2.792 1.00 92.44 105 MET A N 1
ATOM 804 C CA . MET A 1 105 ? -13.417 -0.867 2.204 1.00 92.44 105 MET A CA 1
ATOM 805 C C . MET A 1 105 ? -13.132 0.094 1.056 1.00 92.44 105 MET A C 1
ATOM 807 O O . MET A 1 105 ? -13.855 0.114 0.055 1.00 92.44 105 MET A O 1
ATOM 811 N N . VAL A 1 106 ? -12.032 0.833 1.188 1.00 91.00 106 VAL A N 1
ATOM 812 C CA . VAL A 1 106 ? -11.526 1.770 0.184 1.00 91.00 106 VAL A CA 1
ATOM 813 C C . VAL A 1 106 ? -10.117 1.364 -0.231 1.00 91.00 106 VAL A C 1
ATOM 815 O O . VAL A 1 106 ? -9.266 1.097 0.616 1.00 91.00 106 VAL A O 1
ATOM 818 N N . VAL A 1 107 ? -9.859 1.344 -1.535 1.00 90.50 107 VAL A N 1
ATOM 819 C CA . VAL A 1 107 ? -8.518 1.165 -2.105 1.00 90.50 107 VAL A CA 1
ATOM 820 C C . VAL A 1 107 ? -7.992 2.490 -2.646 1.00 90.50 107 VAL A C 1
ATOM 822 O O . VAL A 1 107 ? -8.752 3.312 -3.161 1.00 90.50 107 VAL A O 1
ATOM 825 N N . LEU A 1 108 ? -6.690 2.702 -2.507 1.00 86.19 108 LEU A N 1
ATOM 826 C CA . LEU A 1 108 ? -6.002 3.956 -2.799 1.00 86.19 108 LEU A CA 1
ATOM 827 C C . LEU A 1 108 ? -4.802 3.667 -3.707 1.00 86.19 108 LEU A C 1
ATOM 829 O O . LEU A 1 108 ? -4.027 2.745 -3.437 1.00 86.19 108 LEU A O 1
ATOM 833 N N . GLN A 1 109 ? -4.676 4.437 -4.787 1.00 80.75 109 GLN A N 1
ATOM 834 C CA . GLN A 1 109 ? -3.612 4.284 -5.786 1.00 80.75 109 GLN A CA 1
ATOM 835 C C . GLN A 1 109 ? -2.280 4.871 -5.297 1.00 80.75 109 GLN A C 1
ATOM 837 O O . GLN A 1 109 ? -2.274 5.676 -4.386 1.00 80.75 109 GLN A O 1
ATOM 842 N N . GLY A 1 110 ? -1.135 4.525 -5.889 1.00 67.00 110 GLY A N 1
ATOM 843 C CA . GLY A 1 110 ? 0.154 5.149 -5.528 1.00 67.00 110 GLY A CA 1
ATOM 844 C C . GLY A 1 110 ? 0.261 6.629 -5.896 1.00 67.00 110 GLY A C 1
ATOM 845 O O . GLY A 1 110 ? 0.857 7.421 -5.171 1.00 67.00 110 GLY A O 1
ATOM 846 N N . ASN A 1 111 ? -0.338 6.995 -7.022 1.00 68.94 111 ASN A N 1
ATOM 847 C CA . ASN A 1 111 ? -0.519 8.354 -7.520 1.00 68.94 111 ASN A CA 1
ATOM 848 C C . ASN A 1 111 ? -1.620 8.324 -8.596 1.00 68.94 111 ASN A C 1
ATOM 850 O O . ASN A 1 111 ? -2.016 7.245 -9.042 1.00 68.94 111 ASN A O 1
ATOM 854 N N . ASP A 1 112 ? -2.080 9.492 -9.047 1.00 65.06 112 ASP A N 1
ATOM 855 C CA . ASP A 1 112 ? -3.157 9.590 -10.048 1.00 65.06 112 ASP A CA 1
ATOM 856 C C . ASP A 1 112 ? -2.779 8.994 -11.423 1.00 65.06 112 ASP A C 1
ATOM 858 O O . ASP A 1 112 ? -3.655 8.736 -12.248 1.00 65.06 112 ASP A O 1
ATOM 862 N N . SER A 1 113 ? -1.490 8.739 -11.664 1.00 68.00 113 SER A N 1
ATOM 863 C CA . SER A 1 113 ? -0.955 8.224 -12.931 1.00 68.00 113 SER A CA 1
ATOM 864 C C . SER A 1 113 ? -0.725 6.709 -12.946 1.00 68.00 113 SER A C 1
ATOM 866 O O . SER A 1 113 ? -0.324 6.173 -13.979 1.00 68.00 113 SER A O 1
ATOM 868 N N . THR A 1 114 ? -0.945 6.000 -11.834 1.00 78.56 114 THR A N 1
ATOM 869 C CA . THR A 1 114 ? -0.724 4.547 -11.741 1.00 78.56 114 THR A CA 1
ATOM 870 C C . THR A 1 114 ? -1.982 3.822 -11.289 1.00 78.56 114 THR A C 1
ATOM 872 O O . THR A 1 114 ? -2.664 4.261 -10.372 1.00 78.56 114 THR A O 1
ATOM 875 N N . GLU A 1 115 ? -2.290 2.670 -11.884 1.00 87.69 115 GLU A N 1
ATOM 876 C CA . GLU A 1 115 ? -3.424 1.834 -11.462 1.00 87.69 115 GLU A CA 1
ATOM 877 C C . GLU A 1 115 ? -3.125 0.991 -10.216 1.00 87.69 115 GLU A C 1
ATOM 879 O O . GLU A 1 115 ? -4.026 0.338 -9.694 1.00 87.69 115 GLU A O 1
ATOM 884 N N . VAL A 1 116 ? -1.878 0.993 -9.735 1.00 86.31 116 VAL A N 1
ATOM 885 C CA . VAL A 1 116 ? -1.449 0.171 -8.602 1.00 86.31 116 VAL A CA 1
ATOM 886 C C . VAL A 1 116 ? -2.090 0.664 -7.316 1.00 86.31 116 VAL A C 1
ATOM 888 O O . VAL A 1 116 ? -1.914 1.820 -6.929 1.00 86.31 116 VAL A O 1
ATOM 891 N N . ILE A 1 117 ? -2.758 -0.241 -6.610 1.00 87.50 117 ILE A N 1
ATOM 892 C CA . ILE A 1 117 ? -3.241 -0.012 -5.254 1.00 87.50 117 ILE A CA 1
ATOM 893 C C . ILE A 1 117 ? -2.059 -0.082 -4.297 1.00 87.50 117 ILE A C 1
ATOM 895 O O . ILE A 1 117 ? -1.441 -1.128 -4.167 1.00 87.50 117 ILE A O 1
ATOM 899 N N . THR A 1 118 ? -1.749 0.997 -3.586 1.00 82.00 118 THR A N 1
ATOM 900 C CA . THR A 1 118 ? -0.643 1.050 -2.608 1.00 82.00 118 THR A CA 1
ATOM 901 C C . THR A 1 118 ? -1.128 1.058 -1.166 1.00 82.00 118 THR A C 1
ATOM 903 O O . THR A 1 118 ? -0.366 0.714 -0.256 1.00 82.00 118 THR A O 1
ATOM 906 N N . LYS A 1 119 ? -2.400 1.413 -0.953 1.00 85.38 119 LYS A N 1
ATOM 907 C CA . LYS A 1 119 ? -3.034 1.429 0.362 1.00 85.38 119 LYS A CA 1
ATOM 908 C C . LYS A 1 119 ? -4.452 0.863 0.303 1.00 85.38 119 LYS A C 1
ATOM 910 O O . LYS A 1 119 ? -5.219 1.129 -0.621 1.00 85.38 119 LYS A O 1
ATOM 915 N N . ILE A 1 120 ? -4.804 0.104 1.333 1.00 89.38 120 ILE A N 1
ATOM 916 C CA . ILE A 1 120 ? -6.171 -0.316 1.640 1.00 89.38 120 ILE A CA 1
ATOM 917 C C . ILE A 1 120 ? -6.566 0.347 2.954 1.00 89.38 120 ILE A C 1
ATOM 919 O O . ILE A 1 120 ? -5.833 0.260 3.939 1.00 89.38 120 ILE A O 1
ATOM 923 N N . ARG A 1 121 ? -7.737 0.979 2.976 1.00 89.56 121 ARG A N 1
ATOM 924 C CA . ARG A 1 121 ? -8.348 1.544 4.176 1.00 89.56 121 ARG A CA 1
ATOM 925 C C . ARG A 1 121 ? -9.638 0.803 4.495 1.00 89.56 121 ARG A C 1
ATOM 927 O O . ARG A 1 121 ? -10.526 0.675 3.650 1.00 89.56 121 ARG A O 1
ATOM 934 N N . LEU A 1 122 ? -9.731 0.336 5.732 1.00 91.88 122 LEU A N 1
ATOM 935 C CA . LEU A 1 122 ? -10.880 -0.366 6.284 1.00 91.88 122 LEU A CA 1
ATOM 936 C C . LEU A 1 122 ? -11.550 0.539 7.315 1.00 91.88 122 LEU A C 1
ATOM 938 O O . LEU A 1 122 ? -10.899 1.048 8.223 1.00 91.88 122 LEU A O 1
ATOM 942 N N . LEU A 1 123 ? -12.849 0.739 7.153 1.00 91.31 123 LEU A N 1
ATOM 943 C CA . LEU A 1 123 ? -13.692 1.682 7.876 1.00 91.31 123 LEU A CA 1
ATOM 944 C C . LEU A 1 123 ? -14.894 0.959 8.483 1.00 91.31 123 LEU A C 1
ATOM 946 O O . LEU A 1 123 ? -15.128 -0.226 8.234 1.00 91.31 123 LEU A O 1
ATOM 950 N N . LYS A 1 124 ? -15.702 1.701 9.245 1.00 90.81 124 LYS A N 1
ATOM 951 C CA . LYS A 1 124 ? -16.992 1.213 9.737 1.00 90.81 124 LYS A CA 1
ATOM 952 C C . LYS A 1 124 ? -17.825 0.625 8.589 1.00 90.81 124 LYS A C 1
ATOM 954 O O . LYS A 1 124 ? -17.966 1.241 7.534 1.00 90.81 124 LYS A O 1
ATOM 959 N N . GLY A 1 125 ? -18.384 -0.562 8.818 1.00 90.94 125 GLY A N 1
ATOM 960 C CA . GLY A 1 125 ? -19.135 -1.334 7.822 1.00 90.94 125 GLY A CA 1
ATOM 961 C C . GLY A 1 125 ? -18.312 -2.408 7.105 1.00 90.94 125 GLY A C 1
ATOM 962 O O . GLY A 1 125 ? -18.895 -3.253 6.430 1.00 90.94 125 GLY A O 1
ATOM 963 N N . PHE A 1 126 ? -16.986 -2.418 7.270 1.00 93.94 126 PHE A N 1
ATOM 964 C CA . PHE A 1 126 ? -16.160 -3.553 6.875 1.00 93.94 126 PHE A CA 1
ATOM 965 C C . PHE A 1 126 ? -16.228 -4.645 7.940 1.00 93.94 126 PHE A C 1
ATOM 967 O O . PHE A 1 126 ? -16.035 -4.365 9.117 1.00 93.94 126 PHE A O 1
ATOM 974 N N . SER A 1 127 ? -16.400 -5.893 7.512 1.00 93.56 127 SER A N 1
ATOM 975 C CA . SER A 1 127 ? -16.206 -7.077 8.349 1.00 93.56 127 SER A CA 1
ATOM 976 C C . SER A 1 127 ? -15.402 -8.090 7.537 1.00 93.56 127 SER A C 1
ATOM 978 O O . SER A 1 127 ? -15.791 -8.455 6.423 1.00 93.56 127 SER A O 1
ATOM 980 N N . GLY A 1 128 ? -14.240 -8.496 8.043 1.00 91.06 128 GLY A N 1
ATOM 981 C CA . GLY A 1 128 ? -13.321 -9.372 7.316 1.00 91.06 128 GLY A CA 1
ATOM 982 C C . GLY A 1 128 ? -12.132 -9.807 8.163 1.00 91.06 128 GLY A C 1
ATOM 983 O O . GLY A 1 128 ? -12.085 -9.522 9.355 1.00 91.06 128 GLY A O 1
ATOM 984 N N . ASN A 1 129 ? -11.179 -10.517 7.556 1.00 89.69 129 ASN A N 1
ATOM 985 C CA . ASN A 1 129 ? -9.993 -11.026 8.248 1.00 89.69 129 ASN A CA 1
ATOM 986 C C . ASN A 1 129 ? -8.721 -10.306 7.793 1.00 89.69 129 ASN A C 1
ATOM 988 O O . ASN A 1 129 ? -8.503 -10.123 6.597 1.00 89.69 129 ASN A O 1
ATOM 992 N N . ILE A 1 130 ? -7.850 -9.986 8.748 1.00 86.75 130 ILE A N 1
ATOM 993 C CA . ILE A 1 130 ? -6.501 -9.457 8.531 1.00 86.75 130 ILE A CA 1
ATOM 994 C C . ILE A 1 130 ? -5.537 -10.413 9.232 1.00 86.75 130 ILE A C 1
ATOM 996 O O . ILE A 1 130 ? -5.589 -10.557 10.448 1.00 86.75 130 ILE A O 1
ATOM 1000 N N . ARG A 1 131 ? -4.688 -11.127 8.480 1.00 82.62 131 ARG A N 1
ATOM 1001 C CA . ARG A 1 131 ? -3.789 -12.174 9.024 1.00 82.62 131 ARG A CA 1
ATOM 1002 C C . ARG A 1 131 ? -4.488 -13.203 9.937 1.00 82.62 131 ARG A C 1
ATOM 1004 O O . ARG A 1 131 ? -3.929 -13.634 10.938 1.00 82.62 131 ARG A O 1
ATOM 1011 N N . GLY A 1 132 ? -5.723 -13.586 9.605 1.00 83.56 132 GLY A N 1
ATOM 1012 C CA . GLY A 1 132 ? -6.518 -14.536 10.398 1.00 83.56 132 GLY A CA 1
ATOM 1013 C C . GLY A 1 132 ? -7.228 -13.934 11.618 1.00 83.56 132 GLY A C 1
ATOM 1014 O O . GLY A 1 132 ? -7.993 -14.635 12.273 1.00 83.56 132 GLY A O 1
ATOM 1015 N N . PHE A 1 133 ? -7.038 -12.643 11.898 1.00 89.88 133 PHE A N 1
ATOM 1016 C CA . PHE A 1 133 ? -7.797 -11.912 12.906 1.00 89.88 133 PHE A CA 1
ATOM 1017 C C . PHE A 1 133 ? -9.031 -11.263 12.275 1.00 89.88 133 PHE A C 1
ATOM 1019 O O . PHE A 1 133 ? -8.908 -10.465 11.343 1.00 89.88 133 PHE A O 1
ATOM 1026 N N . LYS A 1 134 ? -10.224 -11.591 12.783 1.00 93.00 134 LYS A N 1
ATOM 1027 C CA . LYS A 1 134 ? -11.467 -10.951 12.344 1.00 93.00 134 LYS A CA 1
ATOM 1028 C C . LYS A 1 134 ? -11.512 -9.519 12.866 1.00 93.00 134 LYS A C 1
ATOM 1030 O O . LYS A 1 134 ? -11.437 -9.293 14.069 1.00 93.00 134 LYS A O 1
ATOM 1035 N N . THR A 1 135 ? -11.671 -8.561 11.964 1.00 92.38 135 THR A N 1
ATOM 1036 C CA . THR A 1 135 ? -11.673 -7.134 12.279 1.00 92.38 135 THR A CA 1
ATOM 1037 C C . THR A 1 135 ? -12.905 -6.451 11.711 1.00 92.38 135 THR A C 1
ATOM 1039 O O . THR A 1 135 ? -13.268 -6.652 10.551 1.00 92.38 135 THR A O 1
ATOM 1042 N N . GLU A 1 136 ? -13.512 -5.607 12.537 1.00 95.56 136 GLU A N 1
ATOM 1043 C CA . GLU A 1 136 ? -14.658 -4.779 12.196 1.00 95.56 136 GLU A CA 1
ATOM 1044 C C . GLU A 1 136 ? -14.503 -3.402 12.859 1.00 95.56 136 GLU A C 1
ATOM 1046 O O . GLU A 1 136 ? -14.763 -3.255 14.060 1.00 95.56 136 GLU A O 1
ATOM 1051 N N . PRO A 1 137 ? -14.026 -2.383 12.118 1.00 93.81 137 PRO A N 1
ATOM 1052 C CA . PRO A 1 137 ? -13.865 -1.044 12.668 1.00 93.81 137 PRO A CA 1
ATOM 1053 C C . PRO A 1 137 ? -15.185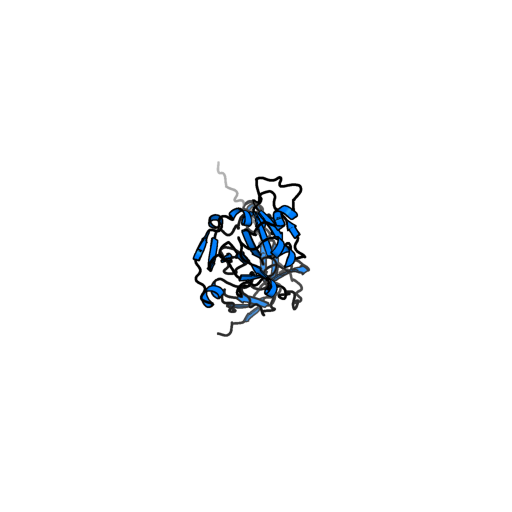 -0.485 13.214 1.00 93.81 137 PRO A C 1
ATOM 1055 O O . PRO A 1 137 ? -16.238 -0.581 12.582 1.00 93.81 137 PRO A O 1
ATOM 1058 N N . GLY A 1 138 ? -15.125 0.101 14.408 1.00 93.50 138 GLY A N 1
ATOM 1059 C CA . GLY A 1 138 ? -16.283 0.521 15.196 1.00 93.50 138 GLY A CA 1
ATOM 1060 C C . GLY A 1 138 ? -16.840 -0.548 16.145 1.00 93.50 138 GLY A C 1
ATOM 1061 O O . GLY A 1 138 ? -17.701 -0.211 16.953 1.00 93.50 138 GLY A O 1
ATOM 1062 N N . ILE A 1 139 ? -16.352 -1.794 16.082 1.00 96.50 139 ILE A N 1
ATOM 1063 C CA . ILE A 1 139 ? -16.721 -2.885 17.002 1.00 96.50 139 ILE A CA 1
ATOM 1064 C C . ILE A 1 139 ? -15.484 -3.496 17.662 1.00 96.50 139 ILE A C 1
ATOM 1066 O O . ILE A 1 139 ? -15.461 -3.670 18.877 1.00 96.50 139 ILE A O 1
ATOM 1070 N N . THR A 1 140 ? -14.455 -3.821 16.878 1.00 97.19 140 THR A N 1
ATOM 1071 C CA . THR A 1 140 ? -13.218 -4.426 17.384 1.00 97.19 140 THR A CA 1
ATOM 1072 C C . THR A 1 140 ? -12.509 -3.480 18.349 1.00 97.19 140 THR A C 1
ATOM 1074 O O . THR A 1 140 ? -12.252 -2.321 18.009 1.00 97.19 140 THR A O 1
ATOM 1077 N N . THR A 1 141 ? -12.170 -3.975 19.541 1.00 97.38 141 THR A N 1
ATOM 1078 C CA . THR A 1 141 ? -11.436 -3.186 20.535 1.00 97.38 141 THR A CA 1
ATOM 1079 C C . THR A 1 141 ? -9.942 -3.199 20.256 1.00 97.38 141 THR A C 1
ATOM 1081 O O . THR A 1 141 ? -9.413 -4.131 19.648 1.00 97.38 141 THR A O 1
ATOM 1084 N N . VAL A 1 142 ? -9.236 -2.175 20.728 1.00 96.06 142 VAL A N 1
ATOM 1085 C CA . VAL A 1 142 ? -7.773 -2.148 20.661 1.00 96.06 142 V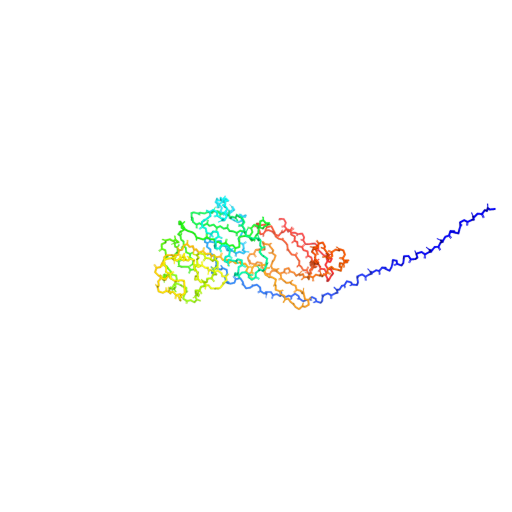AL A CA 1
ATOM 1086 C C . VAL A 1 142 ? -7.169 -3.321 21.438 1.00 96.06 142 VAL A C 1
ATOM 1088 O O . VAL A 1 142 ? -6.238 -3.944 20.950 1.00 96.06 142 VAL A O 1
ATOM 1091 N N . LYS A 1 143 ? -7.748 -3.714 22.574 1.00 97.00 143 LYS A N 1
ATOM 1092 C CA . LYS A 1 143 ? -7.321 -4.888 23.345 1.00 97.00 143 LYS A CA 1
ATOM 1093 C C . LYS A 1 143 ? -7.363 -6.185 22.530 1.00 97.00 143 LYS A C 1
ATOM 1095 O O . LYS A 1 143 ? -6.480 -7.033 22.671 1.00 97.00 143 LYS A O 1
ATOM 1100 N N . ASP A 1 144 ? -8.377 -6.355 21.679 1.00 97.00 144 ASP A N 1
ATOM 1101 C CA . ASP A 1 144 ? -8.450 -7.509 20.775 1.00 97.00 144 ASP A CA 1
ATOM 1102 C C . ASP A 1 144 ? -7.306 -7.478 19.752 1.00 97.00 144 ASP A C 1
ATOM 1104 O O . ASP A 1 144 ? -6.697 -8.511 19.467 1.00 97.00 144 ASP A O 1
ATOM 1108 N N . VAL A 1 145 ? -6.985 -6.284 19.242 1.00 95.62 145 VAL A N 1
ATOM 1109 C CA . VAL A 1 145 ? -5.865 -6.055 18.320 1.00 95.62 145 VAL A CA 1
ATOM 1110 C C . VAL A 1 145 ? -4.524 -6.317 19.006 1.00 95.62 145 VAL A C 1
ATOM 1112 O O . VAL A 1 145 ? -3.719 -7.059 18.459 1.00 95.62 145 VAL A O 1
ATOM 1115 N N . GLU A 1 146 ? -4.282 -5.783 20.202 1.00 95.19 146 GLU A N 1
ATOM 1116 C CA . GLU A 1 146 ? -3.052 -5.998 20.983 1.00 95.19 146 GLU A CA 1
ATOM 1117 C C . GLU A 1 146 ? -2.804 -7.491 21.230 1.00 95.19 146 GLU A C 1
ATOM 1119 O O . GLU A 1 146 ? -1.684 -7.979 21.094 1.00 95.19 146 GLU A O 1
ATOM 1124 N N . LYS A 1 147 ? -3.866 -8.259 21.506 1.00 95.19 147 LYS A N 1
ATOM 1125 C CA . LYS A 1 147 ? -3.772 -9.716 21.657 1.00 95.19 147 LYS A CA 1
ATOM 1126 C C . LYS A 1 147 ? -3.415 -10.424 20.346 1.00 95.19 147 LYS A C 1
ATOM 1128 O O . LYS A 1 147 ? -2.678 -11.408 20.369 1.00 95.19 147 LYS A O 1
ATOM 1133 N N . ALA A 1 148 ? -3.962 -9.968 19.220 1.00 93.50 148 ALA A N 1
ATOM 1134 C CA . ALA A 1 148 ? -3.708 -10.557 17.905 1.00 93.50 148 ALA A CA 1
ATOM 1135 C C . ALA A 1 148 ? -2.351 -10.138 17.307 1.00 93.50 148 ALA A C 1
ATOM 1137 O O . ALA A 1 148 ? -1.758 -10.891 16.534 1.00 93.50 148 ALA A O 1
ATOM 1138 N N . PHE A 1 149 ? -1.847 -8.961 17.680 1.00 92.44 149 PHE A N 1
ATOM 1139 C CA . PHE A 1 149 ? -0.638 -8.342 17.141 1.00 92.44 149 PHE A CA 1
ATOM 1140 C C . PHE A 1 149 ? 0.295 -7.855 18.265 1.00 92.44 149 PHE A C 1
ATOM 1142 O O . PHE A 1 149 ? 0.610 -6.671 18.321 1.00 92.44 149 PHE A O 1
ATOM 1149 N N . PRO A 1 150 ? 0.805 -8.747 19.134 1.00 92.31 150 PRO A N 1
ATOM 1150 C CA . PRO A 1 150 ? 1.514 -8.357 20.362 1.00 92.31 150 PRO A CA 1
ATOM 1151 C C . PRO A 1 150 ? 2.847 -7.623 20.140 1.00 92.31 150 PRO A C 1
ATOM 1153 O O . PRO A 1 150 ? 3.385 -7.036 21.070 1.00 92.31 150 PRO A O 1
ATOM 1156 N N . ASN A 1 151 ? 3.392 -7.662 18.920 1.00 90.31 151 ASN A N 1
ATOM 1157 C CA . ASN A 1 151 ? 4.667 -7.026 18.565 1.00 90.31 151 ASN A CA 1
ATOM 1158 C C . ASN A 1 151 ? 4.492 -5.637 17.929 1.00 90.31 151 ASN A C 1
ATOM 1160 O O . ASN A 1 151 ? 5.442 -5.098 17.362 1.00 90.31 151 ASN A O 1
ATOM 1164 N N . PHE A 1 152 ? 3.271 -5.105 17.908 1.00 90.12 152 PHE A N 1
ATOM 1165 C CA . PHE A 1 152 ? 3.003 -3.767 17.393 1.00 90.12 152 PHE A CA 1
ATOM 1166 C C . PHE A 1 152 ? 3.249 -2.741 18.505 1.00 90.12 152 PHE A C 1
ATOM 1168 O O . PHE A 1 152 ? 3.241 -3.059 19.694 1.00 90.12 152 PHE A O 1
ATOM 1175 N N . GLU A 1 153 ? 3.484 -1.499 18.106 1.00 90.75 153 GLU A N 1
ATOM 1176 C CA . GLU A 1 153 ? 3.798 -0.398 19.010 1.00 90.75 153 GLU A CA 1
ATOM 1177 C C . GLU A 1 153 ? 2.788 0.736 18.829 1.00 90.75 153 GLU A C 1
ATOM 1179 O O . GLU A 1 153 ? 2.282 0.982 17.727 1.00 90.75 153 GLU A O 1
ATOM 1184 N N . TRP A 1 154 ? 2.507 1.439 19.924 1.00 90.19 154 TRP A N 1
ATOM 1185 C CA . TRP A 1 154 ? 1.731 2.670 19.908 1.00 90.19 154 TRP A CA 1
ATOM 1186 C C . TRP A 1 154 ? 2.522 3.813 19.280 1.00 90.19 154 TRP A C 1
ATOM 1188 O O . TRP A 1 154 ? 3.712 3.987 19.532 1.00 90.19 154 TRP A O 1
ATOM 1198 N N . SER A 1 155 ? 1.839 4.628 18.485 1.00 85.81 155 SER A N 1
ATOM 1199 C CA . SER A 1 155 ? 2.398 5.823 17.871 1.00 85.81 155 SER A CA 1
ATOM 1200 C C . SER A 1 155 ? 1.325 6.899 17.664 1.00 85.81 155 SER A C 1
ATOM 1202 O O . SER A 1 155 ? 0.116 6.671 17.774 1.00 85.81 155 SER A O 1
ATOM 1204 N N . SER A 1 156 ? 1.781 8.119 17.405 1.00 78.62 156 SER A N 1
ATOM 1205 C CA . SER A 1 156 ? 0.971 9.310 17.164 1.00 78.62 156 SER A CA 1
ATOM 1206 C C . SER A 1 156 ? 1.762 10.279 16.296 1.00 78.62 156 SER A C 1
ATOM 1208 O O . SER A 1 156 ? 2.988 10.286 16.318 1.00 78.62 156 SER A O 1
ATOM 1210 N N . THR A 1 157 ? 1.061 11.153 15.583 1.00 66.88 157 THR A N 1
ATOM 1211 C CA . THR A 1 157 ? 1.633 12.434 15.155 1.00 66.88 157 THR A CA 1
ATOM 1212 C C . THR A 1 157 ? 0.909 13.553 15.896 1.00 66.88 157 THR A C 1
ATOM 1214 O O . THR A 1 157 ? -0.291 13.451 16.182 1.00 66.88 157 THR A O 1
ATOM 1217 N N . ASP A 1 158 ? 1.628 14.614 16.258 1.00 57.56 158 ASP A N 1
ATOM 1218 C CA . ASP A 1 158 ? 1.082 15.693 17.096 1.00 57.56 158 ASP A CA 1
ATOM 1219 C C . ASP A 1 158 ? -0.082 16.440 16.427 1.00 57.56 158 ASP A C 1
ATOM 1221 O O . ASP A 1 158 ? -0.979 16.926 17.109 1.00 57.56 158 ASP A O 1
ATOM 1225 N N . ALA A 1 159 ? -0.132 16.449 15.092 1.00 65.31 159 ALA A N 1
ATOM 1226 C CA . ALA A 1 159 ? -1.207 17.065 14.313 1.00 65.31 159 ALA A CA 1
ATOM 1227 C C . ALA A 1 159 ? -2.436 16.157 14.092 1.00 65.31 159 ALA A C 1
ATOM 1229 O O . ALA A 1 159 ? -3.440 16.605 13.542 1.00 65.31 159 ALA A O 1
ATOM 1230 N N . SER A 1 160 ? -2.376 14.882 14.485 1.00 72.44 160 SER A N 1
ATOM 1231 C CA . SER A 1 160 ? -3.435 13.911 14.194 1.00 72.44 160 SER A CA 1
ATOM 1232 C C . SER A 1 160 ? -4.502 13.834 15.282 1.00 72.44 160 SER A C 1
ATOM 1234 O O . SER A 1 160 ? -4.194 13.870 16.474 1.00 72.44 160 SER A O 1
ATOM 1236 N N . ARG A 1 161 ? -5.756 13.601 14.874 1.00 81.12 161 ARG A N 1
ATOM 1237 C CA . ARG A 1 161 ? -6.879 13.237 15.759 1.00 81.12 161 ARG A CA 1
ATOM 1238 C C . ARG A 1 161 ? -6.893 11.761 16.170 1.00 81.12 161 ARG A C 1
ATOM 1240 O O . ARG A 1 161 ? -7.846 11.324 16.806 1.00 81.12 161 ARG A O 1
ATOM 1247 N N . TYR A 1 162 ? -5.867 10.993 15.817 1.00 86.44 162 TYR A N 1
ATOM 1248 C CA . TYR A 1 162 ? -5.792 9.553 16.049 1.00 86.44 162 TYR A CA 1
ATOM 1249 C C . TYR A 1 162 ? -4.472 9.155 16.715 1.00 86.44 162 TYR A C 1
ATOM 1251 O O . TYR A 1 162 ? -3.407 9.661 16.354 1.00 86.44 162 TYR A O 1
ATOM 1259 N N . PHE A 1 163 ? -4.555 8.217 17.655 1.00 88.88 163 PHE A N 1
ATOM 1260 C CA . PHE A 1 163 ? -3.448 7.319 17.980 1.00 88.88 163 PHE A CA 1
ATOM 1261 C C . PHE A 1 163 ? -3.506 6.112 17.046 1.00 88.88 163 PHE A C 1
ATOM 1263 O O . PHE A 1 163 ? -4.566 5.802 16.491 1.00 88.88 163 PHE A O 1
ATOM 1270 N N . TYR A 1 164 ? -2.386 5.422 16.863 1.00 88.38 164 TYR A N 1
ATOM 1271 C CA . TYR A 1 164 ? -2.371 4.197 16.077 1.00 88.38 164 TYR A CA 1
ATOM 1272 C C . TYR A 1 164 ? -1.422 3.150 16.649 1.00 88.38 164 TYR A C 1
ATOM 1274 O O . TYR A 1 164 ? -0.359 3.476 17.169 1.00 88.38 164 TYR A O 1
ATOM 1282 N N . TYR A 1 165 ? -1.827 1.890 16.532 1.00 90.75 165 TYR A N 1
ATOM 1283 C CA . TYR A 1 165 ? -1.058 0.715 16.924 1.00 90.75 165 TYR A CA 1
ATOM 1284 C C . TYR A 1 165 ? -0.558 0.018 15.654 1.00 90.75 165 TYR A C 1
ATOM 1286 O O . TYR A 1 165 ? -1.362 -0.322 14.781 1.00 90.75 165 TYR A O 1
ATOM 1294 N N . THR A 1 166 ? 0.758 -0.108 15.478 1.00 89.06 166 THR A N 1
ATOM 1295 C CA . THR A 1 166 ? 1.360 -0.408 14.163 1.00 89.06 166 THR A CA 1
ATOM 1296 C C . THR A 1 166 ? 2.631 -1.248 14.242 1.00 89.06 166 THR A C 1
ATOM 1298 O O . THR A 1 166 ? 3.330 -1.249 15.250 1.00 89.06 166 THR A O 1
ATOM 1301 N N . ASN A 1 167 ? 2.993 -1.903 13.135 1.00 83.38 167 ASN A N 1
ATOM 1302 C CA . ASN A 1 167 ? 4.323 -2.486 12.924 1.00 83.38 167 ASN A CA 1
ATOM 1303 C C . ASN A 1 167 ? 5.266 -1.559 12.141 1.00 83.38 167 ASN A C 1
ATOM 1305 O O . ASN A 1 167 ? 6.020 -2.010 11.276 1.00 83.38 167 ASN A O 1
ATOM 1309 N N . LYS A 1 168 ? 5.200 -0.262 12.449 1.00 67.50 168 LYS A N 1
ATOM 1310 C CA . LYS A 1 168 ? 5.992 0.845 11.890 1.00 67.50 168 LYS A CA 1
ATOM 1311 C C . LYS A 1 168 ? 5.703 1.188 10.426 1.00 67.50 168 LYS A C 1
ATOM 1313 O O . LYS A 1 168 ? 5.705 2.372 10.124 1.00 67.50 168 LYS A O 1
ATOM 1318 N N . ASP A 1 169 ? 5.373 0.229 9.553 1.00 67.62 169 ASP A N 1
ATOM 1319 C CA . ASP A 1 169 ? 5.365 0.510 8.103 1.00 67.62 169 ASP A CA 1
ATOM 1320 C C . ASP A 1 169 ? 4.244 -0.103 7.256 1.00 67.62 169 ASP A C 1
ATOM 1322 O O . ASP A 1 169 ? 4.103 0.287 6.095 1.00 67.62 169 ASP A O 1
ATOM 1326 N N . SER A 1 170 ? 3.468 -1.065 7.766 1.00 79.25 170 SER A N 1
ATOM 1327 C CA . SER A 1 170 ? 2.609 -1.863 6.872 1.00 79.25 170 SER A CA 1
ATOM 1328 C C . SER A 1 170 ? 1.165 -2.041 7.309 1.00 79.25 170 SER A C 1
ATOM 1330 O O . SER A 1 170 ? 0.296 -2.139 6.449 1.00 79.25 170 SER A O 1
ATOM 1332 N N . ILE A 1 171 ? 0.884 -2.077 8.612 1.00 86.75 171 ILE A N 1
ATOM 1333 C CA . ILE A 1 171 ? -0.482 -2.156 9.131 1.00 86.75 171 ILE A CA 1
ATOM 1334 C C . ILE A 1 171 ? -0.602 -1.194 10.305 1.00 86.75 171 ILE A C 1
ATOM 1336 O O . ILE A 1 171 ? 0.172 -1.301 11.252 1.00 86.75 171 ILE A O 1
ATOM 1340 N N . GLY A 1 172 ? -1.582 -0.295 10.254 1.00 89.19 172 GLY A N 1
ATOM 1341 C CA . GLY A 1 172 ? -1.925 0.610 11.346 1.00 89.19 172 GLY A CA 1
ATOM 1342 C C . GLY A 1 172 ? -3.379 0.439 11.769 1.00 89.19 172 GLY A C 1
ATOM 1343 O O . GLY A 1 172 ? -4.282 0.537 10.940 1.00 89.19 172 GLY A O 1
ATOM 1344 N N . PHE A 1 173 ? -3.609 0.210 13.059 1.00 92.19 173 PHE A N 1
ATOM 1345 C CA . PHE A 1 173 ? -4.935 0.215 13.674 1.00 92.19 173 PHE A CA 1
ATOM 1346 C C . PHE A 1 173 ? -5.152 1.562 14.357 1.00 92.19 173 PHE A C 1
ATOM 1348 O O . PHE A 1 173 ? -4.440 1.893 15.301 1.00 92.19 173 PHE A O 1
ATOM 1355 N N . TYR A 1 174 ? -6.109 2.350 13.875 1.00 91.62 174 TYR A N 1
ATOM 1356 C CA . TYR A 1 174 ? -6.304 3.735 14.304 1.00 91.62 174 TYR A CA 1
ATOM 1357 C C . TYR A 1 174 ? -7.413 3.831 15.340 1.00 91.62 174 TYR A C 1
ATOM 1359 O O . TYR A 1 174 ? -8.495 3.279 15.146 1.00 91.62 174 TYR A O 1
ATOM 1367 N N . VAL A 1 175 ? -7.178 4.601 16.396 1.00 92.12 175 VAL A N 1
ATOM 1368 C CA . VAL A 1 175 ? -8.156 4.923 17.439 1.00 92.12 175 VAL A CA 1
ATOM 1369 C C . VAL A 1 175 ? -8.242 6.437 17.593 1.00 92.12 175 VAL A C 1
ATOM 1371 O O . VAL A 1 175 ? -7.226 7.131 17.625 1.00 92.12 175 VAL A O 1
ATOM 1374 N N . ALA A 1 176 ? -9.458 6.977 17.633 1.00 89.44 176 ALA A N 1
ATOM 1375 C CA . ALA A 1 176 ? -9.656 8.414 17.796 1.00 89.44 176 ALA A CA 1
ATOM 1376 C C . ALA A 1 176 ? -9.155 8.884 19.173 1.00 89.44 176 ALA A C 1
ATOM 1378 O O . ALA A 1 176 ? -9.435 8.248 20.191 1.00 89.44 176 ALA A O 1
ATOM 1379 N N . LYS A 1 177 ? -8.440 10.013 19.200 1.00 88.50 177 LYS A N 1
ATOM 1380 C CA . LYS A 1 177 ? -8.035 10.695 20.432 1.00 88.50 177 LYS A CA 1
ATOM 1381 C C . LYS A 1 177 ? -9.278 11.202 21.151 1.00 88.50 177 LYS A C 1
ATOM 1383 O O . LYS A 1 177 ? -10.147 11.827 20.543 1.00 88.50 177 LYS A O 1
ATOM 1388 N N . ASP A 1 178 ? -9.338 10.954 22.449 1.00 88.94 178 ASP A N 1
ATOM 1389 C CA . ASP A 1 178 ? -10.400 11.469 23.299 1.00 88.94 178 ASP A CA 1
ATOM 1390 C C . ASP A 1 178 ? -9.995 12.855 23.818 1.00 88.94 178 ASP A C 1
ATOM 1392 O O . ASP A 1 178 ? -9.028 12.997 24.566 1.00 88.94 178 ASP A O 1
ATOM 1396 N N . THR A 1 179 ? -10.714 13.893 23.388 1.00 86.62 179 THR A N 1
ATOM 1397 C CA . THR A 1 179 ? -10.403 15.292 23.727 1.00 86.62 179 THR A CA 1
ATOM 1398 C C . THR A 1 179 ? -10.745 15.651 25.171 1.00 86.62 179 THR A C 1
ATOM 1400 O O . THR A 1 179 ? -10.472 16.771 25.598 1.00 86.62 179 THR A O 1
ATOM 1403 N N . THR A 1 180 ? -11.382 14.743 25.916 1.00 89.50 180 THR A N 1
ATOM 1404 C CA . THR A 1 180 ? -11.794 14.978 27.307 1.00 89.50 180 THR A CA 1
ATOM 1405 C C . THR A 1 180 ? -10.718 14.601 28.324 1.00 89.50 180 THR A C 1
ATOM 1407 O O . THR A 1 180 ? -10.822 14.979 29.490 1.00 89.50 180 THR A O 1
ATOM 1410 N N . ILE A 1 181 ? -9.664 13.900 27.895 1.00 87.69 181 ILE A N 1
ATOM 1411 C CA . ILE A 1 181 ? -8.542 13.493 28.745 1.00 87.69 181 ILE A CA 1
ATOM 1412 C C . ILE A 1 181 ? -7.232 14.140 28.290 1.00 87.69 181 ILE A C 1
ATOM 1414 O O . ILE A 1 181 ? -7.096 14.609 27.159 1.00 87.69 181 ILE A O 1
ATOM 1418 N N . LYS A 1 182 ? -6.233 14.161 29.179 1.00 84.62 182 LYS A N 1
ATOM 1419 C CA . LYS A 1 182 ? -4.884 14.601 28.809 1.00 84.62 182 LYS A CA 1
ATOM 1420 C C . LYS A 1 182 ? -4.284 13.623 27.800 1.00 84.62 182 LYS A C 1
ATOM 1422 O O . LYS A 1 182 ? -4.329 12.416 28.001 1.00 84.62 182 LYS A O 1
ATOM 1427 N N . VAL A 1 183 ? -3.683 14.167 26.744 1.00 82.69 183 VAL A N 1
ATOM 1428 C CA . VAL A 1 183 ? -2.973 13.385 25.717 1.00 82.69 183 VAL A CA 1
ATOM 1429 C C . VAL A 1 183 ? -1.702 12.750 26.292 1.00 82.69 183 VAL A C 1
ATOM 1431 O O . VAL A 1 183 ? -1.367 11.628 25.928 1.00 82.69 183 VAL A O 1
ATOM 1434 N N . TRP A 1 184 ? -1.023 13.461 27.202 1.00 82.19 184 TRP A N 1
ATOM 1435 C CA . TRP A 1 184 ? 0.222 13.024 27.832 1.00 82.19 184 TRP A CA 1
ATOM 1436 C C . TRP A 1 184 ? 0.163 13.142 29.368 1.00 82.19 184 TRP A C 1
ATOM 1438 O O . TRP A 1 184 ? -0.323 14.165 29.870 1.00 82.19 184 TRP A O 1
ATOM 1448 N N . PRO A 1 185 ? 0.683 12.149 30.123 1.00 86.19 185 PRO A N 1
ATOM 1449 C CA . PRO A 1 185 ? 1.235 10.870 29.649 1.00 86.19 185 PRO A CA 1
ATOM 1450 C C . PRO A 1 185 ? 0.169 9.993 28.969 1.00 86.19 185 PRO A C 1
ATOM 1452 O O . PRO A 1 185 ? -1.012 10.105 29.287 1.00 86.19 185 PRO A O 1
ATOM 1455 N N . PHE A 1 186 ? 0.585 9.166 28.007 1.00 88.69 186 PHE A N 1
ATOM 1456 C CA . PHE A 1 186 ? -0.331 8.314 27.251 1.00 88.69 186 PHE A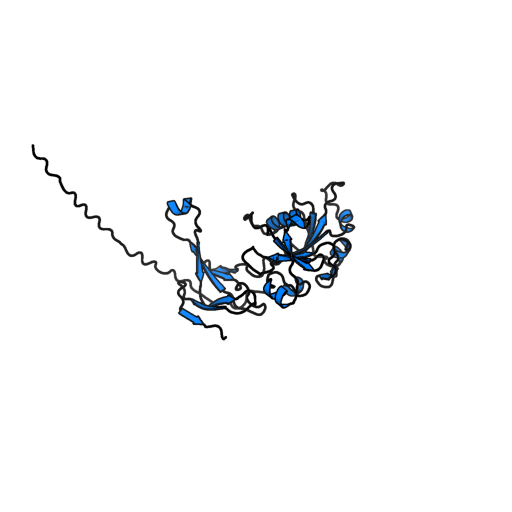 CA 1
ATOM 1457 C C . PHE A 1 186 ? -0.907 7.219 28.154 1.00 88.69 186 PHE A C 1
ATOM 1459 O O . PHE A 1 186 ? -0.162 6.486 28.802 1.00 88.69 186 PHE A O 1
ATOM 1466 N N . ASP A 1 187 ? -2.236 7.127 28.206 1.00 92.38 187 ASP A N 1
ATOM 1467 C CA . ASP A 1 187 ? -2.951 6.123 28.994 1.00 92.38 187 ASP A CA 1
ATOM 1468 C C . ASP A 1 187 ? -3.307 4.918 28.114 1.00 92.38 187 ASP A C 1
ATOM 1470 O O . ASP A 1 187 ? -4.401 4.831 27.548 1.00 92.38 187 ASP A O 1
ATOM 1474 N N . GLU A 1 188 ? -2.359 3.985 27.992 1.00 90.69 188 GLU A N 1
ATOM 1475 C CA . GLU A 1 188 ? -2.545 2.734 27.246 1.00 90.69 188 GLU A CA 1
ATOM 1476 C C . GLU A 1 188 ? -3.812 2.004 27.688 1.00 90.69 188 GLU A C 1
ATOM 1478 O O . GLU A 1 188 ? -4.639 1.635 26.861 1.00 90.69 188 GLU A O 1
ATOM 1483 N N . LYS A 1 189 ? -4.036 1.878 29.000 1.00 92.06 189 LYS A N 1
ATOM 1484 C CA . LYS A 1 189 ? -5.172 1.129 29.550 1.00 92.06 189 LYS A CA 1
ATOM 1485 C C . LYS A 1 189 ? -6.513 1.753 29.167 1.00 92.06 189 LYS A C 1
ATOM 1487 O O . LYS A 1 189 ? -7.481 1.026 28.920 1.00 92.06 189 LYS A O 1
ATOM 1492 N N . PHE A 1 190 ? -6.596 3.080 29.133 1.00 94.31 190 PHE A N 1
ATOM 1493 C CA . PHE A 1 190 ? -7.781 3.778 28.649 1.00 94.31 190 PHE A CA 1
ATOM 1494 C C . PHE A 1 190 ? -8.036 3.471 27.169 1.00 94.31 190 PHE A C 1
ATOM 1496 O O . PHE A 1 190 ? -9.154 3.091 26.808 1.00 94.31 190 PHE A O 1
ATOM 1503 N N . TYR A 1 191 ? -7.008 3.580 26.322 1.00 93.94 191 TYR A N 1
ATOM 1504 C CA . TYR A 1 191 ? -7.148 3.383 24.878 1.00 93.94 191 TYR A CA 1
ATOM 1505 C C . TYR A 1 191 ? -7.309 1.914 24.463 1.00 93.94 191 TYR A C 1
ATOM 1507 O O . TYR A 1 191 ? -8.045 1.660 23.510 1.00 93.94 191 TYR A O 1
ATOM 1515 N N . SER A 1 192 ? -6.767 0.941 25.206 1.00 94.44 192 SER A N 1
ATOM 1516 C CA . SER A 1 192 ? -6.980 -0.495 24.954 1.00 94.44 192 SER A CA 1
ATOM 1517 C C . SER A 1 192 ? -8.468 -0.878 24.977 1.00 94.44 192 SER A C 1
ATOM 1519 O O . SER A 1 192 ? -8.894 -1.784 24.265 1.00 94.44 192 SER A O 1
ATOM 1521 N N . ASN A 1 193 ? -9.299 -0.179 25.759 1.00 95.00 193 ASN A N 1
ATOM 1522 C CA . ASN A 1 193 ? -10.740 -0.456 25.841 1.00 95.00 193 ASN A CA 1
ATOM 1523 C C . ASN A 1 193 ? -11.578 0.282 24.782 1.00 95.00 193 ASN A C 1
ATOM 1525 O O . ASN A 1 193 ? -12.790 0.075 24.706 1.00 95.00 193 ASN A O 1
ATOM 1529 N N . LYS A 1 194 ? -10.973 1.158 23.975 1.00 96.06 194 LYS A N 1
ATOM 1530 C CA . LYS A 1 194 ? -11.671 1.851 22.888 1.00 96.06 194 LYS A CA 1
ATOM 1531 C C . LYS A 1 194 ? -11.776 0.939 21.664 1.00 96.06 194 LYS A C 1
ATOM 1533 O O . LYS A 1 194 ? -10.974 0.026 21.467 1.00 96.06 194 LYS A O 1
ATOM 1538 N N . VAL A 1 195 ? -12.773 1.203 20.823 1.00 96.50 195 VAL A N 1
ATOM 1539 C CA . VAL A 1 195 ? -12.891 0.561 19.508 1.00 96.50 195 VAL A CA 1
ATOM 1540 C C . VAL A 1 195 ? -11.963 1.230 18.504 1.00 96.50 195 VAL A C 1
ATOM 1542 O O . VAL A 1 195 ? -11.761 2.445 18.552 1.00 96.50 195 VAL A O 1
ATOM 1545 N N . ILE A 1 196 ? -11.423 0.451 17.572 1.00 94.94 196 ILE A N 1
ATOM 1546 C CA . ILE A 1 196 ? -10.668 1.008 16.449 1.00 94.94 196 ILE A CA 1
ATOM 1547 C C . ILE A 1 196 ? -11.620 1.747 15.502 1.00 94.94 196 ILE A C 1
ATOM 1549 O O . ILE A 1 196 ? -12.715 1.270 15.196 1.00 94.94 196 ILE A O 1
ATOM 1553 N N . SER A 1 197 ? -11.198 2.904 15.008 1.00 91.88 197 SER A N 1
ATOM 1554 C CA . SER A 1 197 ? -11.938 3.711 14.035 1.00 91.88 197 SER A CA 1
ATOM 1555 C C . SER A 1 197 ? -11.666 3.269 12.598 1.00 91.88 197 SER A C 1
ATOM 1557 O O . SER A 1 197 ? -12.554 3.356 11.750 1.00 91.88 197 SER A O 1
ATOM 1559 N N . ALA A 1 198 ? -10.447 2.798 12.323 1.00 91.62 198 ALA A N 1
ATOM 1560 C CA . ALA A 1 198 ? -10.043 2.308 11.012 1.00 91.62 198 ALA A CA 1
ATOM 1561 C C . ALA A 1 198 ? -8.836 1.377 11.089 1.00 91.62 198 ALA A C 1
ATOM 1563 O O . ALA A 1 198 ? -8.120 1.336 12.092 1.00 91.62 198 ALA A O 1
ATOM 1564 N N . VAL A 1 199 ? -8.586 0.688 9.980 1.00 91.25 199 VAL A N 1
ATOM 1565 C CA . VAL A 1 199 ? -7.322 0.002 9.718 1.00 91.25 199 VAL A CA 1
ATOM 1566 C C . VAL A 1 199 ? -6.764 0.488 8.395 1.00 91.25 199 VAL A C 1
ATOM 1568 O O . VAL A 1 199 ? -7.500 0.600 7.415 1.00 91.25 199 VAL A O 1
ATOM 1571 N N . GLU A 1 200 ? -5.464 0.737 8.351 1.00 88.19 200 GLU A N 1
ATOM 1572 C CA . GLU A 1 200 ? -4.748 0.940 7.101 1.00 88.19 200 GLU A CA 1
ATOM 1573 C C . GLU A 1 200 ? -3.742 -0.164 6.876 1.00 88.19 200 GLU A C 1
ATOM 1575 O O . GLU A 1 200 ? -3.040 -0.580 7.794 1.00 88.19 200 GLU A O 1
ATOM 1580 N N . ILE A 1 201 ? -3.669 -0.611 5.629 1.00 87.31 201 ILE A N 1
ATOM 1581 C CA . ILE A 1 201 ? -2.673 -1.560 5.166 1.00 87.31 201 ILE A CA 1
ATOM 1582 C C . ILE A 1 201 ? -1.945 -0.901 4.010 1.00 87.31 201 ILE A C 1
ATOM 1584 O O . ILE A 1 201 ? -2.563 -0.503 3.021 1.00 87.31 201 ILE A O 1
ATOM 1588 N N . ILE A 1 202 ? -0.638 -0.751 4.160 1.00 80.75 202 ILE A N 1
ATOM 1589 C CA . ILE A 1 202 ? 0.214 0.031 3.276 1.00 80.75 202 ILE A CA 1
ATOM 1590 C C . ILE A 1 202 ? 1.340 -0.870 2.787 1.00 80.75 202 ILE A C 1
ATOM 1592 O O . ILE A 1 202 ? 1.962 -1.599 3.557 1.00 80.75 202 ILE A O 1
ATOM 1596 N N . ASN A 1 203 ? 1.633 -0.795 1.494 1.00 75.00 203 ASN A N 1
ATOM 1597 C CA . ASN A 1 203 ? 2.848 -1.370 0.937 1.00 75.00 203 ASN A CA 1
ATOM 1598 C C . ASN A 1 203 ? 3.442 -0.393 -0.071 1.00 75.00 203 ASN A C 1
ATOM 1600 O O . ASN A 1 203 ? 3.288 -0.544 -1.281 1.00 75.00 203 ASN A O 1
ATOM 1604 N N . TRP A 1 204 ? 4.090 0.643 0.460 1.00 61.09 204 TRP A N 1
ATOM 1605 C CA . TRP A 1 204 ? 4.829 1.603 -0.353 1.00 61.09 204 TRP A CA 1
ATOM 1606 C C . TRP A 1 204 ? 6.292 1.174 -0.527 1.00 61.09 204 TRP A C 1
ATOM 1608 O O . TRP A 1 204 ? 6.832 1.284 -1.621 1.00 61.09 204 TRP A O 1
ATOM 1618 N N . LYS A 1 205 ? 6.905 0.617 0.534 1.00 54.47 205 LYS A N 1
ATOM 1619 C CA . LYS A 1 205 ? 8.351 0.333 0.599 1.00 54.47 205 LYS A CA 1
ATOM 1620 C C . LYS A 1 205 ? 8.816 -0.859 -0.230 1.00 54.47 205 LYS A C 1
ATOM 1622 O O . LYS A 1 205 ? 10.009 -1.021 -0.448 1.00 54.47 205 LYS A O 1
ATOM 1627 N N . GLY A 1 206 ? 7.908 -1.746 -0.611 1.00 52.94 206 GLY A N 1
ATOM 1628 C CA . GLY A 1 206 ? 8.310 -3.053 -1.101 1.00 52.94 206 GLY A CA 1
ATOM 1629 C C . GLY A 1 206 ? 8.388 -3.186 -2.615 1.00 52.94 206 GLY A C 1
ATOM 1630 O O . GLY A 1 206 ? 9.295 -3.834 -3.113 1.00 52.94 206 GLY A O 1
ATOM 1631 N N . PHE A 1 207 ? 7.453 -2.596 -3.363 1.00 52.31 207 PHE A N 1
ATOM 1632 C CA . PHE A 1 207 ? 7.288 -2.957 -4.777 1.00 52.31 207 PHE A CA 1
ATOM 1633 C C . PHE A 1 207 ? 8.101 -2.119 -5.768 1.00 52.31 207 PHE A C 1
ATOM 1635 O O . PHE A 1 207 ? 8.480 -2.645 -6.807 1.00 52.31 207 PHE A O 1
ATOM 1642 N N . TYR A 1 208 ? 8.384 -0.850 -5.461 1.00 54.19 208 TYR A N 1
ATOM 1643 C CA . TYR A 1 208 ? 9.053 0.080 -6.391 1.00 54.19 208 TYR A CA 1
ATOM 1644 C C . TYR A 1 208 ? 10.251 0.800 -5.780 1.00 54.19 208 TYR A C 1
ATOM 1646 O O . TYR A 1 208 ? 10.800 1.712 -6.397 1.00 54.19 208 TYR A O 1
ATOM 1654 N N . ASN A 1 209 ? 10.647 0.430 -4.561 1.00 56.59 209 ASN A N 1
ATOM 1655 C CA . ASN A 1 209 ? 11.818 1.044 -3.965 1.00 56.59 209 ASN A CA 1
ATOM 1656 C C . ASN A 1 209 ? 13.058 0.636 -4.752 1.00 56.59 209 ASN A C 1
ATOM 1658 O O . ASN A 1 209 ? 13.276 -0.539 -5.046 1.00 56.59 209 ASN A O 1
ATOM 1662 N N . GLN A 1 210 ? 13.849 1.647 -5.091 1.00 64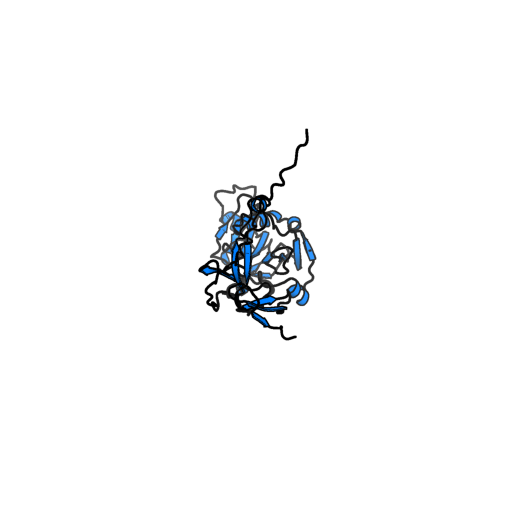.38 210 GLN A N 1
ATOM 1663 C CA . GLN A 1 210 ? 15.129 1.468 -5.742 1.00 64.38 210 GLN A CA 1
ATOM 1664 C C . GLN A 1 210 ? 16.073 0.792 -4.757 1.00 64.38 210 GLN A C 1
ATOM 1666 O O . GLN A 1 210 ? 16.288 1.276 -3.644 1.00 64.38 210 GLN A O 1
ATOM 1671 N N . GLU A 1 211 ? 16.657 -0.320 -5.174 1.00 66.25 211 GLU A N 1
ATOM 1672 C CA . GLU A 1 211 ? 17.826 -0.846 -4.498 1.00 66.25 211 GLU A CA 1
ATOM 1673 C C . GLU A 1 211 ? 19.070 -0.196 -5.084 1.00 66.25 211 GLU A C 1
ATOM 1675 O O . GLU A 1 211 ? 19.392 -0.364 -6.265 1.00 66.25 211 GLU A O 1
ATOM 1680 N N . TYR A 1 212 ? 19.765 0.559 -4.237 1.00 64.12 212 TYR A N 1
ATOM 1681 C CA . TYR A 1 212 ? 21.001 1.234 -4.599 1.00 64.12 212 TYR A CA 1
ATOM 1682 C C . TYR A 1 212 ? 22.153 0.225 -4.619 1.00 64.12 212 TYR A C 1
ATOM 1684 O O . TYR A 1 212 ? 22.587 -0.304 -3.593 1.00 64.12 212 TYR A O 1
ATOM 1692 N N . GLY A 1 213 ? 22.646 -0.058 -5.819 1.00 61.81 213 GLY A N 1
ATOM 1693 C CA . GLY A 1 213 ? 23.911 -0.737 -6.045 1.00 61.81 213 GLY A CA 1
ATOM 1694 C C . GLY A 1 213 ? 25.107 0.209 -5.916 1.00 61.81 213 GLY A C 1
ATOM 1695 O O . GLY A 1 213 ? 24.982 1.403 -5.649 1.00 61.81 213 GLY A O 1
ATOM 1696 N N . ALA A 1 214 ? 26.304 -0.332 -6.144 1.00 61.78 214 ALA A N 1
ATOM 1697 C CA . ALA A 1 214 ? 27.502 0.491 -6.285 1.00 61.78 214 ALA A CA 1
ATOM 1698 C C . ALA A 1 214 ? 27.389 1.413 -7.517 1.00 61.78 214 ALA A C 1
ATOM 1700 O O . ALA A 1 214 ? 26.750 1.054 -8.506 1.00 61.78 214 ALA A O 1
ATOM 1701 N N . ASN A 1 215 ? 28.060 2.568 -7.481 1.00 65.62 215 ASN A N 1
ATOM 1702 C CA . ASN A 1 215 ? 28.193 3.499 -8.613 1.00 65.62 215 ASN A CA 1
ATOM 1703 C C . ASN A 1 215 ? 26.869 4.082 -9.150 1.00 65.62 215 ASN A C 1
ATOM 1705 O O . ASN A 1 215 ? 26.714 4.218 -10.361 1.00 65.62 215 ASN A O 1
ATOM 1709 N N . ASN A 1 216 ? 25.921 4.432 -8.273 1.00 73.50 216 ASN A N 1
ATOM 1710 C CA . ASN A 1 216 ? 24.618 5.016 -8.645 1.00 73.50 216 ASN A CA 1
ATOM 1711 C C . ASN A 1 216 ? 23.755 4.124 -9.557 1.00 73.50 216 ASN A C 1
ATOM 1713 O O . ASN A 1 216 ? 22.845 4.618 -10.225 1.00 73.50 216 ASN A O 1
ATOM 1717 N N . ILE A 1 217 ? 24.035 2.819 -9.593 1.00 78.69 217 ILE A N 1
ATOM 1718 C CA . ILE A 1 217 ? 23.188 1.842 -10.273 1.00 78.69 217 ILE A CA 1
ATOM 1719 C C . ILE A 1 217 ? 21.983 1.555 -9.381 1.00 78.69 217 ILE A C 1
ATOM 1721 O O . ILE A 1 217 ? 22.140 1.224 -8.209 1.00 78.69 217 ILE A O 1
ATOM 1725 N N . ASN A 1 218 ? 20.793 1.648 -9.952 1.00 83.31 218 ASN A N 1
ATOM 1726 C CA . ASN A 1 218 ? 19.522 1.409 -9.292 1.00 83.31 218 ASN A CA 1
ATOM 1727 C C . ASN A 1 218 ? 18.860 0.184 -9.903 1.00 83.31 218 ASN A C 1
ATOM 1729 O O . ASN A 1 218 ? 18.838 0.023 -11.126 1.00 83.31 218 ASN A O 1
ATOM 1733 N N . TYR A 1 219 ? 18.285 -0.644 -9.041 1.00 82.50 219 TYR A N 1
ATOM 1734 C CA . TYR A 1 219 ? 17.462 -1.777 -9.435 1.00 82.50 219 TYR A CA 1
ATOM 1735 C C . TYR A 1 219 ? 16.036 -1.551 -8.954 1.00 82.50 219 TYR A C 1
ATOM 1737 O O . TYR A 1 219 ? 15.825 -1.176 -7.803 1.00 82.50 219 TYR A O 1
ATOM 1745 N N . GLN A 1 220 ? 15.061 -1.783 -9.826 1.00 82.81 220 GLN A N 1
ATOM 1746 C CA . GLN A 1 220 ? 13.647 -1.668 -9.482 1.00 82.81 220 GLN A CA 1
ATOM 1747 C C . GLN A 1 220 ? 12.835 -2.769 -10.152 1.00 82.81 220 GLN A C 1
ATOM 1749 O O . GLN A 1 220 ? 13.077 -3.114 -11.311 1.00 82.81 220 GLN A O 1
ATOM 1754 N N . LYS A 1 221 ? 11.837 -3.306 -9.449 1.00 83.88 221 LYS A N 1
ATOM 1755 C CA . LYS A 1 221 ? 10.862 -4.194 -10.082 1.00 83.88 221 LYS A CA 1
ATOM 1756 C C . LYS A 1 221 ? 10.045 -3.381 -11.100 1.00 83.88 221 LYS A C 1
ATOM 1758 O O . LYS A 1 221 ? 9.642 -2.259 -10.775 1.00 83.88 221 LYS A O 1
ATOM 1763 N N . PRO A 1 222 ? 9.812 -3.888 -12.325 1.00 87.75 222 PRO A N 1
ATOM 1764 C CA . PRO A 1 222 ? 9.028 -3.147 -13.302 1.00 87.75 222 PRO A CA 1
ATOM 1765 C C . PRO A 1 222 ? 7.615 -2.852 -12.787 1.00 87.75 222 PRO A C 1
ATOM 1767 O O . PRO A 1 222 ? 6.980 -3.699 -12.151 1.00 87.75 222 PRO A O 1
ATOM 1770 N N . LEU A 1 223 ? 7.106 -1.656 -13.096 1.00 86.06 223 LEU A N 1
ATOM 1771 C CA . LEU A 1 223 ? 5.721 -1.287 -12.807 1.00 86.06 223 LEU A CA 1
ATOM 1772 C C . LEU A 1 223 ? 4.770 -2.304 -13.445 1.00 86.06 223 LEU A C 1
ATOM 1774 O O . LEU A 1 223 ? 4.923 -2.630 -14.620 1.00 86.06 223 LEU A O 1
ATOM 1778 N N . TYR A 1 224 ? 3.814 -2.802 -12.657 1.00 89.06 224 TYR A N 1
ATOM 1779 C CA . TYR A 1 224 ? 2.860 -3.847 -13.047 1.00 89.06 224 TYR A CA 1
ATOM 1780 C C . TYR A 1 224 ? 3.467 -5.217 -13.397 1.00 89.06 224 TYR A C 1
ATOM 1782 O O . TYR A 1 224 ? 2.758 -6.063 -13.937 1.00 89.06 224 TYR A O 1
ATOM 1790 N N . ALA A 1 225 ? 4.735 -5.499 -13.084 1.00 88.31 225 ALA A N 1
ATOM 1791 C CA . ALA A 1 225 ? 5.268 -6.849 -13.273 1.00 88.31 225 ALA A CA 1
ATOM 1792 C C . ALA A 1 225 ? 4.466 -7.883 -12.456 1.00 88.31 225 ALA A C 1
ATOM 1794 O O . ALA A 1 225 ? 4.133 -7.598 -11.298 1.00 88.31 225 ALA A O 1
ATOM 1795 N N . PRO A 1 226 ? 4.191 -9.086 -13.002 1.00 86.00 226 PRO A N 1
ATOM 1796 C CA . PRO A 1 226 ? 3.576 -10.183 -12.264 1.00 86.00 226 PRO A CA 1
ATOM 1797 C C . PRO A 1 226 ? 4.268 -10.474 -10.926 1.00 86.00 226 PRO A C 1
ATOM 1799 O O . PRO A 1 226 ? 5.466 -10.242 -10.731 1.00 86.00 226 PRO A O 1
ATOM 1802 N N . LEU A 1 227 ? 3.523 -11.023 -9.965 1.00 78.94 227 LEU A N 1
ATOM 1803 C CA . LEU A 1 227 ? 4.051 -11.228 -8.617 1.00 78.94 227 LEU A CA 1
ATOM 1804 C C . LEU A 1 227 ? 5.236 -12.206 -8.610 1.00 78.94 227 LEU A C 1
ATOM 1806 O O . LEU A 1 227 ? 6.208 -11.992 -7.890 1.00 78.94 227 LEU A O 1
ATOM 1810 N N . ASN A 1 228 ? 5.151 -13.240 -9.444 1.00 81.12 228 ASN A N 1
ATOM 1811 C CA . ASN A 1 228 ? 6.180 -14.255 -9.651 1.00 81.12 228 ASN A CA 1
ATOM 1812 C C . ASN A 1 228 ? 7.322 -13.803 -10.575 1.00 81.12 228 ASN A C 1
ATOM 1814 O O . ASN A 1 228 ? 8.261 -14.568 -10.773 1.00 81.12 228 ASN A O 1
ATOM 1818 N N . ASP A 1 229 ? 7.250 -12.596 -11.138 1.00 81.88 229 ASP A N 1
ATOM 1819 C CA . ASP A 1 229 ? 8.339 -12.037 -11.926 1.00 81.88 229 ASP A CA 1
ATOM 1820 C C . ASP A 1 229 ? 9.520 -11.676 -11.011 1.00 81.88 229 ASP A C 1
ATOM 1822 O O . ASP A 1 229 ? 9.363 -10.960 -10.010 1.00 81.88 229 ASP A O 1
ATOM 1826 N N . THR A 1 230 ? 10.689 -12.218 -11.348 1.00 82.50 230 THR A N 1
ATOM 1827 C CA . THR A 1 230 ? 11.944 -12.046 -10.607 1.00 82.50 230 THR A CA 1
ATOM 1828 C C . THR A 1 230 ? 12.887 -11.031 -11.254 1.00 82.50 230 THR A C 1
ATOM 1830 O O . THR A 1 230 ? 13.982 -10.817 -10.7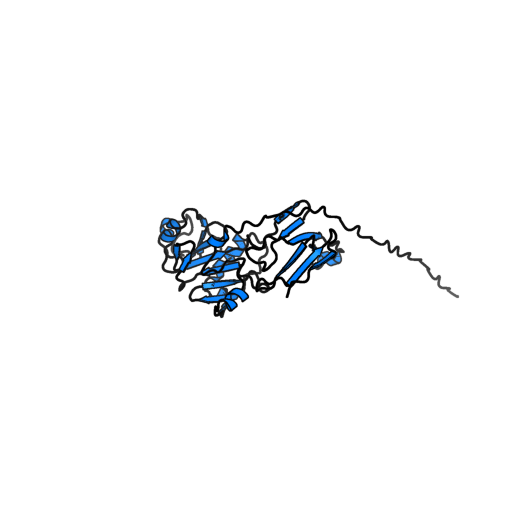35 1.00 82.50 230 THR A O 1
ATOM 1833 N N . HIS A 1 231 ? 12.510 -10.446 -12.393 1.00 85.44 231 HIS A N 1
ATOM 1834 C CA . HIS A 1 231 ? 13.322 -9.489 -13.133 1.00 85.44 231 HIS A CA 1
ATOM 1835 C C . HIS A 1 231 ? 13.344 -8.130 -12.427 1.00 85.44 231 HIS A C 1
ATOM 1837 O O . HIS A 1 231 ? 12.349 -7.663 -11.869 1.00 85.44 231 HIS A O 1
ATOM 1843 N N . LEU A 1 232 ? 14.503 -7.475 -12.482 1.00 85.38 232 LEU A N 1
ATOM 1844 C CA . LEU A 1 232 ? 14.691 -6.109 -12.012 1.00 85.38 232 LEU A CA 1
ATOM 1845 C C . LEU A 1 232 ? 15.217 -5.266 -13.167 1.00 85.38 232 LEU A C 1
ATOM 1847 O O . LEU A 1 232 ? 16.250 -5.565 -13.765 1.00 85.38 232 LEU A O 1
ATOM 1851 N N . ASN A 1 233 ? 14.518 -4.173 -13.441 1.00 89.38 233 ASN A N 1
ATOM 1852 C CA . ASN A 1 233 ? 15.001 -3.135 -14.327 1.00 89.38 233 ASN A CA 1
ATOM 1853 C C . ASN A 1 233 ? 16.195 -2.433 -13.682 1.00 89.38 233 ASN A C 1
ATOM 1855 O O . ASN A 1 233 ? 16.133 -2.021 -12.523 1.00 89.38 233 ASN A O 1
ATOM 1859 N N . CYS A 1 234 ? 17.266 -2.285 -14.454 1.00 87.88 234 CYS A N 1
ATOM 1860 C CA . CYS A 1 234 ? 18.496 -1.632 -14.034 1.00 87.88 234 CYS A CA 1
ATOM 1861 C C . CYS A 1 234 ? 18.627 -0.274 -14.728 1.00 87.88 234 CYS A C 1
ATOM 1863 O O . CYS A 1 234 ? 18.381 -0.157 -15.933 1.00 87.88 234 CYS A O 1
ATOM 1865 N N . PHE A 1 235 ? 19.016 0.757 -13.983 1.00 88.12 235 PHE A N 1
ATOM 1866 C CA . PHE A 1 235 ? 19.281 2.078 -14.542 1.00 88.12 235 PHE A CA 1
ATOM 1867 C C . PHE A 1 235 ? 20.259 2.883 -13.694 1.00 88.12 235 PHE A C 1
ATOM 1869 O O . PHE A 1 235 ? 20.422 2.645 -12.500 1.00 88.12 235 PHE A O 1
ATOM 1876 N N . VAL A 1 236 ? 20.886 3.881 -14.303 1.00 87.38 236 VAL A N 1
ATOM 1877 C CA . VAL A 1 236 ? 21.689 4.885 -13.599 1.00 87.38 236 VAL A CA 1
ATOM 1878 C C . VAL A 1 236 ? 20.990 6.230 -13.697 1.00 87.38 236 VAL A C 1
ATOM 1880 O O . VAL A 1 236 ? 20.480 6.598 -14.754 1.00 87.38 236 VAL A O 1
ATOM 1883 N N . ILE A 1 237 ? 20.974 6.971 -12.592 1.00 83.00 237 ILE A N 1
ATOM 1884 C CA . ILE A 1 237 ? 20.531 8.364 -12.584 1.00 83.00 237 ILE A CA 1
ATOM 1885 C C . ILE A 1 237 ? 21.736 9.226 -12.953 1.00 83.00 237 ILE A C 1
ATOM 1887 O O . ILE A 1 237 ? 22.730 9.260 -12.227 1.00 83.00 237 ILE A O 1
ATOM 1891 N N . VAL A 1 238 ? 21.653 9.915 -14.088 1.00 82.31 238 VAL A N 1
ATOM 1892 C CA . VAL A 1 238 ? 22.715 10.785 -14.595 1.00 82.31 238 VAL A CA 1
ATOM 1893 C C . VAL A 1 238 ? 22.300 12.239 -14.437 1.00 82.31 238 VAL A C 1
ATOM 1895 O O . VAL A 1 238 ? 21.205 12.644 -14.836 1.00 82.31 238 VAL A O 1
ATOM 1898 N N . GLU A 1 239 ? 23.190 13.036 -13.853 1.00 78.50 239 GLU A N 1
ATOM 1899 C CA . GLU A 1 239 ? 23.018 14.478 -13.738 1.00 78.50 239 GLU A CA 1
ATOM 1900 C C . GLU A 1 239 ? 23.218 15.151 -15.102 1.00 78.50 239 GLU A C 1
ATOM 1902 O O . GLU A 1 239 ? 24.170 14.887 -15.840 1.00 78.50 239 GLU A O 1
ATOM 1907 N N . LYS A 1 240 ? 22.298 16.040 -15.459 1.00 74.00 240 LYS A N 1
ATOM 1908 C CA . LYS A 1 240 ? 22.417 16.904 -16.627 1.00 74.00 240 LYS A CA 1
ATOM 1909 C C . LYS A 1 240 ? 23.402 18.011 -16.289 1.00 74.00 240 LYS A C 1
ATOM 1911 O O . LYS A 1 240 ? 23.188 18.753 -15.336 1.00 74.00 240 LYS A O 1
ATOM 1916 N N . GLN A 1 241 ? 24.410 18.210 -17.134 1.00 67.12 241 GLN A N 1
ATOM 1917 C CA . GLN A 1 241 ? 25.170 19.457 -17.101 1.00 67.12 241 GLN A CA 1
ATOM 1918 C C . GLN A 1 241 ? 24.249 20.599 -17.543 1.00 67.12 241 GLN A C 1
ATOM 1920 O O . GLN A 1 241 ? 23.936 20.749 -18.726 1.00 67.12 241 GLN A O 1
ATOM 1925 N N . LEU A 1 242 ? 23.747 21.365 -16.578 1.00 61.19 242 LEU A N 1
ATOM 1926 C CA . LEU A 1 242 ? 22.869 22.497 -16.837 1.00 61.19 242 LEU A CA 1
ATOM 1927 C C . LEU A 1 242 ? 23.681 23.779 -17.012 1.00 61.19 242 LEU A C 1
ATOM 1929 O O . LEU A 1 242 ? 24.655 24.032 -16.307 1.00 61.19 242 LEU A O 1
ATOM 1933 N N . THR A 1 243 ? 23.227 24.637 -17.922 1.00 65.75 243 THR A N 1
ATOM 1934 C CA . THR A 1 243 ? 23.650 26.039 -17.918 1.00 65.75 243 THR A CA 1
ATOM 1935 C C . THR A 1 243 ? 23.072 26.742 -16.686 1.00 65.75 243 THR A C 1
ATOM 1937 O O . THR A 1 243 ? 21.998 26.376 -16.200 1.00 65.75 243 THR A O 1
ATOM 1940 N N . ALA A 1 244 ? 23.739 27.796 -16.203 1.00 61.34 244 ALA A N 1
ATOM 1941 C CA . ALA A 1 244 ? 23.289 28.569 -15.038 1.00 61.34 244 ALA A CA 1
ATOM 1942 C C . ALA A 1 244 ? 21.819 29.037 -15.150 1.00 61.34 244 ALA A C 1
ATOM 1944 O O . ALA A 1 244 ? 21.088 29.043 -14.165 1.00 61.34 244 ALA A O 1
ATOM 1945 N N . ALA A 1 245 ? 21.348 29.344 -16.365 1.00 58.69 245 ALA A N 1
ATOM 1946 C CA . ALA A 1 245 ? 19.959 29.725 -16.624 1.00 58.69 245 ALA A CA 1
ATOM 1947 C C . ALA A 1 245 ? 18.953 28.573 -16.426 1.00 58.69 245 ALA A C 1
ATOM 1949 O O . ALA A 1 245 ? 17.839 28.800 -15.963 1.00 58.69 245 ALA A O 1
ATOM 1950 N N . ALA A 1 246 ? 19.324 27.330 -16.748 1.00 56.59 246 ALA A N 1
ATOM 1951 C CA . ALA A 1 246 ? 18.445 26.173 -16.578 1.00 56.59 246 ALA A CA 1
ATOM 1952 C C . ALA A 1 246 ? 18.346 25.715 -15.111 1.00 56.59 246 ALA A C 1
ATOM 1954 O O . ALA A 1 246 ? 17.303 25.193 -14.716 1.00 56.59 246 ALA A O 1
ATOM 1955 N N . ALA A 1 247 ? 19.386 25.966 -14.305 1.00 58.81 247 ALA A N 1
ATOM 1956 C CA . ALA A 1 247 ? 19.369 25.722 -12.863 1.00 58.81 247 ALA A CA 1
ATOM 1957 C C . ALA A 1 247 ? 18.366 26.634 -12.127 1.00 58.81 247 ALA A C 1
ATOM 1959 O O . ALA A 1 247 ? 17.670 26.176 -11.226 1.00 58.81 247 ALA A O 1
ATOM 1960 N N . ILE A 1 248 ? 18.219 27.891 -12.565 1.00 57.94 248 ILE A N 1
ATOM 1961 C CA . ILE A 1 248 ? 17.301 28.878 -11.963 1.00 57.94 248 ILE A CA 1
ATOM 1962 C C . ILE A 1 248 ? 15.819 28.532 -12.219 1.00 57.94 248 ILE A C 1
ATOM 1964 O O . ILE A 1 248 ? 14.960 28.864 -11.409 1.00 57.94 248 ILE A O 1
ATOM 1968 N N . ILE A 1 249 ? 15.503 27.834 -13.318 1.00 58.56 249 ILE A N 1
ATOM 1969 C CA . ILE A 1 249 ? 14.116 27.516 -13.728 1.00 58.56 249 ILE A CA 1
ATOM 1970 C C . ILE A 1 249 ? 13.613 26.197 -13.093 1.00 58.56 249 ILE A C 1
ATOM 1972 O O . ILE A 1 249 ? 12.483 25.780 -13.331 1.00 58.56 249 ILE A O 1
ATOM 1976 N N . GLY A 1 250 ? 14.431 25.514 -12.281 1.00 53.81 250 GLY A N 1
ATOM 1977 C CA . GLY A 1 250 ? 14.011 24.300 -11.569 1.00 53.81 250 GLY A CA 1
ATOM 1978 C C . GLY A 1 250 ? 13.700 23.108 -12.482 1.00 53.81 250 GLY A C 1
ATOM 1979 O O . GLY A 1 250 ? 12.916 22.234 -12.120 1.00 53.81 250 GLY A O 1
ATOM 1980 N N . LYS A 1 251 ? 14.280 23.054 -13.689 1.00 57.81 251 LYS A N 1
ATOM 1981 C CA . LYS A 1 251 ? 14.110 21.893 -14.576 1.00 57.81 251 LYS A CA 1
ATOM 1982 C C . LYS A 1 251 ? 14.787 20.664 -13.966 1.00 57.81 251 LYS A C 1
ATOM 1984 O O . LYS A 1 251 ? 15.900 20.777 -13.460 1.00 57.81 251 LYS A O 1
ATOM 1989 N N . ASN A 1 252 ? 14.145 19.494 -14.090 1.00 58.59 252 ASN A N 1
ATOM 1990 C CA . ASN A 1 252 ? 14.680 18.210 -13.622 1.00 58.59 252 ASN A CA 1
ATOM 1991 C C . ASN A 1 252 ? 16.141 18.032 -14.052 1.00 58.59 252 ASN A C 1
ATOM 1993 O O . ASN A 1 252 ? 16.430 17.858 -15.246 1.00 58.59 252 ASN A O 1
ATOM 1997 N N . GLN A 1 253 ? 17.030 18.062 -13.058 1.00 68.44 253 GLN A N 1
ATOM 1998 C CA . GLN A 1 253 ? 18.482 18.038 -13.226 1.00 68.44 253 GLN A CA 1
ATOM 1999 C C . GLN A 1 253 ? 19.017 16.642 -13.544 1.00 68.44 253 GLN A C 1
ATOM 2001 O O . GLN A 1 253 ? 20.204 16.491 -13.775 1.00 68.44 253 GLN A O 1
ATOM 2006 N N . TYR A 1 254 ? 18.151 15.632 -13.612 1.00 76.12 254 TYR A N 1
ATOM 2007 C CA . TYR A 1 254 ? 18.541 14.240 -13.790 1.00 76.12 254 TYR A CA 1
ATOM 2008 C C . TYR A 1 254 ? 17.768 13.573 -14.932 1.00 76.12 254 TYR A C 1
ATOM 2010 O O . TYR A 1 254 ? 16.704 14.051 -15.353 1.00 76.12 254 TYR A O 1
ATOM 2018 N N . TYR A 1 255 ? 18.323 12.486 -15.461 1.00 81.75 255 TYR A N 1
ATOM 2019 C CA . TYR A 1 255 ? 17.641 11.538 -16.341 1.00 81.75 255 TYR A CA 1
ATOM 2020 C C . TYR A 1 255 ? 18.106 10.110 -16.048 1.00 81.75 255 TYR A C 1
ATOM 2022 O O . TYR A 1 255 ? 19.171 9.904 -15.472 1.00 81.75 255 TYR A O 1
ATOM 2030 N N . GLU A 1 256 ? 17.295 9.132 -16.440 1.00 86.88 256 GLU A N 1
ATOM 2031 C CA . GLU A 1 256 ? 17.597 7.715 -16.250 1.00 86.88 256 GLU A CA 1
ATOM 2032 C C . GLU A 1 256 ? 18.219 7.126 -17.519 1.00 86.88 256 GLU A C 1
ATOM 2034 O O . GLU A 1 256 ? 17.688 7.287 -18.620 1.00 86.88 256 GLU A O 1
ATOM 2039 N N . VAL A 1 257 ? 19.332 6.417 -17.354 1.00 89.19 257 VAL A N 1
ATOM 2040 C CA . VAL A 1 257 ? 19.968 5.602 -18.392 1.00 89.19 257 VAL A CA 1
ATOM 2041 C C . VAL A 1 257 ? 19.640 4.146 -18.099 1.00 89.19 257 VAL A C 1
ATOM 2043 O O . VAL A 1 257 ? 20.110 3.605 -17.101 1.00 89.19 257 VAL A O 1
ATOM 2046 N N . ARG A 1 258 ? 18.814 3.523 -18.945 1.00 92.25 258 ARG A N 1
ATOM 2047 C CA . ARG A 1 258 ? 18.419 2.108 -18.829 1.00 92.25 258 ARG A CA 1
ATOM 2048 C C . ARG A 1 258 ? 19.600 1.213 -19.186 1.00 92.25 258 ARG A C 1
ATOM 2050 O O . ARG A 1 258 ? 20.264 1.479 -20.179 1.00 92.25 258 ARG A O 1
ATOM 2057 N N . LEU A 1 259 ? 19.834 0.157 -18.417 1.00 90.50 259 LEU A N 1
ATOM 2058 C CA . LEU A 1 259 ? 20.966 -0.750 -18.603 1.00 90.50 259 LEU A CA 1
ATOM 2059 C C . LEU A 1 259 ? 20.497 -2.204 -18.655 1.00 90.50 259 LEU A C 1
ATOM 2061 O O . LEU A 1 259 ? 19.609 -2.603 -17.900 1.00 90.50 259 LEU A O 1
ATOM 2065 N N . GLY A 1 260 ? 21.143 -3.018 -19.492 1.00 90.19 260 GLY A N 1
ATOM 2066 C CA . GLY A 1 260 ? 20.842 -4.444 -19.589 1.00 90.19 260 GLY A CA 1
ATOM 2067 C C . GLY A 1 260 ? 19.407 -4.701 -20.047 1.00 90.19 260 GLY A C 1
ATOM 2068 O O . GLY A 1 260 ? 18.859 -3.950 -20.851 1.00 90.19 260 GLY A O 1
ATOM 2069 N N . ARG A 1 261 ? 18.790 -5.783 -19.564 1.00 91.75 261 ARG A N 1
ATOM 2070 C CA . ARG A 1 261 ? 17.404 -6.107 -19.917 1.00 91.75 261 ARG A CA 1
ATOM 2071 C C . ARG A 1 261 ? 16.429 -5.172 -19.201 1.00 91.75 261 ARG A C 1
ATOM 2073 O O . ARG A 1 261 ? 16.509 -4.989 -17.988 1.00 91.75 261 ARG A O 1
ATOM 2080 N N . TRP A 1 262 ? 15.471 -4.641 -19.946 1.00 93.19 262 TRP A N 1
ATOM 2081 C CA . TRP A 1 262 ? 14.426 -3.760 -19.451 1.00 93.19 262 TRP A CA 1
ATOM 2082 C C . TRP A 1 262 ? 13.060 -4.252 -19.903 1.00 93.19 262 TRP A C 1
ATOM 2084 O O . TRP A 1 262 ? 12.848 -4.477 -21.094 1.00 93.19 262 TRP A O 1
ATOM 2094 N N . GLN A 1 263 ? 12.131 -4.351 -18.959 1.00 93.38 263 GLN A N 1
ATOM 2095 C CA . GLN A 1 263 ? 10.763 -4.785 -19.205 1.00 93.38 263 GLN A CA 1
ATOM 2096 C C . GLN A 1 263 ? 9.760 -3.721 -18.764 1.00 93.38 263 GLN A C 1
ATOM 2098 O O . GLN A 1 263 ? 9.974 -3.027 -17.770 1.00 93.38 263 GLN A O 1
ATOM 2103 N N . GLU A 1 264 ? 8.647 -3.605 -19.483 1.00 93.00 264 GLU A N 1
ATOM 2104 C CA . GLU A 1 264 ? 7.492 -2.801 -19.075 1.00 93.00 264 GLU A CA 1
ATOM 2105 C C . GLU A 1 264 ? 6.220 -3.631 -19.235 1.00 93.00 264 GLU A C 1
ATOM 2107 O O . GLU A 1 264 ? 6.080 -4.398 -20.195 1.00 93.00 264 GLU A O 1
ATOM 2112 N N . TYR A 1 265 ? 5.293 -3.468 -18.294 1.00 92.88 265 TYR A N 1
ATOM 2113 C CA . TYR A 1 265 ? 4.041 -4.213 -18.240 1.00 92.88 265 TYR A CA 1
ATOM 2114 C C . TYR A 1 265 ? 2.839 -3.264 -18.319 1.00 92.88 265 TYR A C 1
ATOM 2116 O O . TYR A 1 265 ? 2.929 -2.099 -17.933 1.00 92.88 265 TYR A O 1
ATOM 2124 N N . SER A 1 266 ? 1.709 -3.751 -18.831 1.00 93.56 266 SER A N 1
ATOM 2125 C CA . SER A 1 266 ? 0.417 -3.063 -18.734 1.00 93.56 266 SER A CA 1
ATOM 2126 C C . SER A 1 266 ? -0.203 -3.251 -17.339 1.00 93.56 266 SER A C 1
ATOM 2128 O O . SER A 1 266 ? 0.209 -4.162 -16.618 1.00 93.56 266 SER A O 1
ATOM 2130 N N . PRO A 1 267 ? -1.227 -2.461 -16.953 1.00 92.00 267 PRO A N 1
ATOM 2131 C CA . PRO A 1 267 ? -1.965 -2.657 -15.698 1.00 92.00 267 PRO A CA 1
ATOM 2132 C C . PRO A 1 267 ? -2.562 -4.060 -15.504 1.00 92.00 267 PRO A C 1
ATOM 2134 O O . PRO A 1 267 ? -2.789 -4.478 -14.376 1.00 92.00 267 PRO A O 1
ATOM 2137 N N . GLU A 1 268 ? -2.793 -4.806 -16.585 1.00 93.75 268 GLU A N 1
ATOM 2138 C CA . GLU A 1 268 ? -3.225 -6.212 -16.572 1.00 93.75 268 GLU A CA 1
ATOM 2139 C C . GLU A 1 268 ? -2.056 -7.204 -16.447 1.00 93.75 268 GLU A C 1
ATOM 2141 O O . GLU A 1 268 ? -2.209 -8.387 -16.760 1.00 93.75 268 GLU A O 1
ATOM 2146 N N . HIS A 1 269 ? -0.873 -6.728 -16.057 1.00 92.25 269 HIS A N 1
ATOM 2147 C CA . HIS A 1 269 ? 0.351 -7.513 -15.904 1.00 92.25 269 HIS A CA 1
ATOM 2148 C C . HIS A 1 269 ? 0.859 -8.168 -17.200 1.00 92.25 269 HIS A C 1
ATOM 2150 O O . HIS A 1 269 ? 1.578 -9.168 -17.161 1.00 92.25 269 HIS A O 1
ATOM 2156 N N . LYS A 1 270 ? 0.512 -7.614 -18.370 1.00 93.38 270 LYS A N 1
ATOM 2157 C CA . LYS A 1 270 ? 0.979 -8.119 -19.671 1.00 93.38 270 LYS A CA 1
ATOM 2158 C C . LYS A 1 270 ? 2.264 -7.420 -20.085 1.00 93.38 270 LYS A C 1
ATOM 2160 O O . LYS A 1 270 ? 2.318 -6.197 -20.053 1.00 93.38 270 LYS A O 1
ATOM 2165 N N . LEU A 1 271 ? 3.274 -8.177 -20.508 1.00 93.75 271 LEU A N 1
ATOM 2166 C CA . LEU A 1 271 ? 4.523 -7.618 -21.027 1.00 93.75 271 LEU A CA 1
ATOM 2167 C C . LEU A 1 271 ? 4.243 -6.831 -22.318 1.00 93.75 271 LEU A C 1
ATOM 2169 O O . LEU A 1 271 ? 3.757 -7.399 -23.295 1.00 93.75 271 LEU A O 1
ATOM 2173 N N . ILE A 1 272 ? 4.544 -5.532 -22.318 1.00 94.25 272 ILE A N 1
ATOM 2174 C CA . ILE A 1 272 ? 4.325 -4.627 -23.462 1.00 94.25 272 ILE A CA 1
ATOM 2175 C C . ILE A 1 272 ? 5.629 -4.132 -24.087 1.00 94.25 272 ILE A C 1
ATOM 2177 O O . ILE A 1 272 ? 5.634 -3.709 -25.243 1.00 94.25 272 ILE A O 1
ATOM 2181 N N . PHE A 1 273 ? 6.734 -4.206 -23.350 1.00 94.38 273 PHE A N 1
ATOM 2182 C CA . PHE A 1 273 ? 8.056 -3.829 -23.829 1.00 94.38 273 PHE A CA 1
ATOM 2183 C C . PHE A 1 273 ? 9.103 -4.744 -23.203 1.00 94.38 273 PHE A C 1
ATOM 2185 O O . PHE A 1 273 ? 9.078 -4.968 -21.996 1.00 94.38 273 PHE A O 1
ATOM 2192 N N . ASP A 1 274 ? 10.027 -5.243 -24.017 1.00 94.94 274 ASP A N 1
ATOM 2193 C CA . ASP A 1 274 ? 11.200 -5.990 -23.572 1.00 94.94 274 ASP A CA 1
ATOM 2194 C C . ASP A 1 274 ? 12.364 -5.658 -24.512 1.00 94.94 274 ASP A C 1
ATOM 2196 O O . ASP A 1 274 ? 12.244 -5.764 -25.737 1.00 94.94 274 ASP A O 1
ATOM 2200 N N . ALA A 1 275 ? 13.472 -5.179 -23.959 1.00 94.81 275 ALA A N 1
ATOM 2201 C CA . ALA A 1 275 ? 14.650 -4.821 -24.735 1.00 94.81 275 ALA A CA 1
ATOM 2202 C C . ALA A 1 275 ? 15.932 -4.942 -23.912 1.00 94.81 275 ALA A C 1
ATOM 2204 O O . ALA A 1 275 ? 15.917 -4.823 -22.690 1.00 94.81 275 ALA A O 1
ATOM 2205 N N . GLU A 1 276 ? 17.054 -5.129 -24.597 1.00 93.56 276 GLU A N 1
ATOM 2206 C CA . GLU A 1 276 ? 18.391 -5.067 -24.008 1.00 93.56 276 GLU A CA 1
ATOM 2207 C C . GLU A 1 276 ? 19.060 -3.740 -24.375 1.00 93.56 276 GLU A C 1
ATOM 2209 O O . GLU A 1 276 ? 19.056 -3.335 -25.541 1.00 93.56 276 GLU A O 1
ATOM 2214 N N . PHE A 1 277 ? 19.647 -3.086 -23.378 1.00 92.00 277 PHE A N 1
ATOM 2215 C CA . PHE A 1 277 ? 20.366 -1.822 -23.466 1.00 92.00 277 PHE A CA 1
ATOM 2216 C C . PHE A 1 277 ? 21.850 -2.027 -23.146 1.00 92.00 277 PHE A C 1
ATOM 2218 O O . PHE A 1 277 ? 22.197 -2.827 -22.273 1.00 92.00 277 PHE A O 1
ATOM 2225 N N . ASP A 1 278 ? 22.723 -1.297 -23.839 1.00 88.38 278 ASP A N 1
ATOM 2226 C CA . ASP A 1 278 ? 24.154 -1.264 -23.529 1.00 88.38 278 ASP A CA 1
ATOM 2227 C C . ASP A 1 278 ? 24.470 -0.386 -22.309 1.00 88.38 278 ASP A C 1
ATOM 2229 O O . ASP A 1 278 ? 23.583 0.167 -21.657 1.00 88.38 278 ASP A O 1
ATOM 2233 N N . ASP A 1 279 ? 25.759 -0.261 -21.992 1.00 84.06 279 ASP A N 1
ATOM 2234 C CA . ASP A 1 279 ? 26.261 0.557 -20.886 1.00 84.06 279 ASP A CA 1
ATOM 2235 C C . ASP A 1 279 ? 26.109 2.072 -21.114 1.00 84.06 279 ASP A C 1
ATOM 2237 O O . ASP A 1 279 ? 26.423 2.858 -20.225 1.00 84.06 279 ASP A O 1
ATOM 2241 N N . THR A 1 280 ? 25.593 2.487 -22.273 1.00 84.25 280 THR A N 1
ATOM 2242 C CA . THR A 1 280 ? 25.311 3.884 -22.632 1.00 84.25 280 THR A CA 1
ATOM 2243 C C . THR A 1 280 ? 23.811 4.185 -22.696 1.00 84.25 280 THR A C 1
ATOM 2245 O O . THR A 1 280 ? 23.415 5.332 -22.910 1.00 84.25 280 THR A O 1
ATOM 2248 N N . GLY A 1 281 ? 22.964 3.167 -22.509 1.00 87.00 281 GLY A N 1
ATOM 2249 C CA . GLY A 1 281 ? 21.514 3.269 -22.644 1.00 87.00 281 GLY A CA 1
ATOM 2250 C C . GLY A 1 281 ? 21.005 3.220 -24.079 1.00 87.00 281 GLY A C 1
ATOM 2251 O O . GLY A 1 281 ? 19.864 3.610 -24.338 1.00 87.00 281 GLY A O 1
ATOM 2252 N N . LYS A 1 282 ? 21.808 2.731 -25.027 1.00 91.00 282 LYS A N 1
ATOM 2253 C CA . LYS A 1 282 ? 21.348 2.476 -26.390 1.00 91.00 282 LYS A CA 1
ATOM 2254 C C . LYS A 1 282 ? 20.751 1.075 -26.483 1.00 91.00 282 LYS A C 1
ATOM 2256 O O . LYS A 1 282 ? 21.314 0.109 -25.977 1.00 91.00 282 LYS A O 1
ATOM 2261 N N . VAL A 1 283 ? 19.624 0.960 -27.184 1.00 92.94 283 VAL A N 1
ATOM 2262 C CA . VAL A 1 283 ? 18.991 -0.334 -27.466 1.00 92.94 283 VAL A CA 1
ATOM 2263 C C . VAL A 1 283 ? 19.924 -1.190 -28.328 1.00 92.94 283 VAL A C 1
ATOM 2265 O O . VAL A 1 283 ? 20.271 -0.809 -29.448 1.00 92.94 283 VAL A O 1
ATOM 2268 N N . ILE A 1 284 ? 20.295 -2.359 -27.809 1.00 94.00 284 ILE A N 1
ATOM 2269 C CA . ILE A 1 284 ? 21.026 -3.415 -28.518 1.00 94.00 284 ILE A CA 1
ATOM 2270 C C . ILE A 1 284 ? 20.035 -4.326 -29.244 1.00 94.00 284 ILE A C 1
ATOM 2272 O O . ILE A 1 284 ? 20.262 -4.717 -30.389 1.00 94.00 284 ILE A O 1
ATOM 2276 N N . LYS A 1 285 ? 18.929 -4.678 -28.578 1.00 92.81 285 LYS A N 1
ATOM 2277 C CA . LYS A 1 285 ? 17.983 -5.688 -29.056 1.00 92.81 285 LYS A CA 1
ATOM 2278 C C . LYS A 1 285 ? 16.575 -5.392 -28.561 1.00 92.81 285 LYS A C 1
ATOM 2280 O O . LYS A 1 285 ? 16.375 -5.200 -27.369 1.00 92.81 285 LYS A O 1
ATOM 2285 N N . MET A 1 286 ? 15.603 -5.420 -29.470 1.00 92.06 286 MET A N 1
ATOM 2286 C CA . MET A 1 286 ? 14.178 -5.443 -29.127 1.00 92.06 286 MET A CA 1
ATOM 2287 C C . MET A 1 286 ? 13.702 -6.895 -29.069 1.00 92.06 286 MET A C 1
ATOM 2289 O O . MET A 1 286 ? 13.927 -7.661 -30.008 1.00 92.06 286 MET A O 1
ATOM 2293 N N . ILE A 1 287 ? 13.037 -7.268 -27.981 1.00 86.69 287 ILE A N 1
ATOM 2294 C CA . ILE A 1 287 ? 12.432 -8.583 -27.785 1.00 86.69 287 ILE A CA 1
ATOM 2295 C C . ILE A 1 287 ? 10.924 -8.374 -27.907 1.00 86.69 287 ILE A C 1
ATOM 2297 O O . ILE A 1 287 ? 10.276 -7.824 -27.023 1.00 86.69 287 ILE A O 1
ATOM 2301 N N . LEU A 1 288 ? 10.359 -8.745 -29.055 1.00 76.69 288 LEU A N 1
ATOM 2302 C CA . LEU A 1 288 ? 8.923 -8.588 -29.267 1.00 76.69 288 LEU A CA 1
ATOM 2303 C C . LEU A 1 288 ? 8.160 -9.511 -28.305 1.00 76.69 288 LEU A C 1
ATOM 2305 O O . LEU A 1 288 ? 8.443 -10.714 -28.296 1.00 76.69 288 LEU A O 1
ATOM 2309 N N . PRO A 1 289 ? 7.196 -8.991 -27.520 1.00 68.94 289 PRO A N 1
ATOM 2310 C CA . PRO A 1 289 ? 6.352 -9.843 -26.701 1.00 68.94 289 PRO A CA 1
ATOM 2311 C C . PRO A 1 289 ? 5.575 -10.798 -27.615 1.00 68.94 289 PRO A C 1
ATOM 2313 O O . PRO A 1 289 ? 5.044 -10.399 -28.657 1.00 68.94 289 PRO A O 1
ATOM 2316 N N . ILE A 1 290 ? 5.556 -12.079 -27.247 1.00 61.50 290 ILE A N 1
ATOM 2317 C CA . ILE A 1 290 ? 4.786 -13.101 -27.960 1.00 61.50 290 ILE A CA 1
ATOM 2318 C C . ILE A 1 290 ? 3.305 -12.722 -27.820 1.00 61.50 290 ILE A C 1
ATOM 2320 O O . ILE A 1 290 ? 2.842 -12.481 -26.706 1.00 61.50 290 ILE A O 1
ATOM 2324 N N . LYS A 1 291 ? 2.611 -12.601 -28.958 1.00 53.38 291 LYS A N 1
ATOM 2325 C CA . LYS A 1 291 ? 1.183 -12.259 -29.022 1.00 53.38 291 LYS A CA 1
ATOM 2326 C C . LYS A 1 291 ? 0.303 -13.322 -28.378 1.00 53.38 291 LYS A C 1
ATOM 2328 O O . LYS A 1 291 ? 0.601 -14.518 -28.585 1.00 53.38 291 LYS A O 1
#

Foldseek 3Di:
DDDDDDDPPPPPPPPPPPPPVVQPFDDDDDDFDDADCVCQVLQDFPNQGALAAFPVNLVVVPFDWDKDFPVVLVFLLVLVVVCVLVVDPPPDQPPRIWTDRDFQKTFGAPHPPARGGFKIKGAARDWGDRNNQTDHFPPAFLLSVCVVCVPWDWDDDPSGQWIWTGPSAFKTFTDGDDPVDDPPPPDPVVRRGGGTGMMMGGDPCRQADWDQDPPQKTWHHARNADPPDRDTWIWHKDFAPDDPVVVVVPPDRTDIQTAAWDWHADSVNHTPWIFHAHSSNDTPDTDHRDD

Sequence (291 aa):
MKIRPQILILSLFIVLSSLKTEAQRFPFKPKDSLYNSSYLPGLTVDKIAPGFTTLADLKNAGYKLSRVKVNDLNMGDIDSINATLQGSSWGSNVLSHGYTIKPGMVVLQGNDSTEVITKIRLLKGFSGNIRGFKTEPGITTVKDVEKAFPNFEWSSTDASRYFYYTNKDSIGFYVAKDTTIKVWPFDEKFYSNKVISAVEIINWKGFYNQEYGANNINYQKPLYAPLNDTHLNCFVIVEKQLTAAAAIIGKNQYYEVRLGRWQEYSPEHKLIFDAEFDDTGKVIKMILPIK